Protein AF-A0A354HGK7-F1 (afdb_monomer_lite)

Sequence (285 aa):
MPFFCGKCGTQLDDGTKFCTKCGAPADTPAAAQMPVQQPVYRQQYYQPEPPKSPALAICAFIFSFILAPVGLILGIVGLAKRNAGLKGMSVAAVIIGAIGTLLTLVLTAILVPSMLGYVNRSKQTSANTVAATIVRTVSLSLVDAENAGFGMKPGRLQEFDIKAVNGKWTVSAADPDNFFSNGTSSWGQSASGIYDDVVKMAPSGENELLLALADKLPDINKASIHIAVYDGRCTACAFSQETYNTLAESVDYPKINENGEFSDYSRWKDNNKSRIIGLFPIVTY

Radius of gyration: 31.96 Å; chains: 1; bounding box: 73×37×108 Å

Structure (mmCIF, N/CA/C/O backbone):
data_AF-A0A354HGK7-F1
#
_entry.id   AF-A0A354HGK7-F1
#
loop_
_atom_site.group_PDB
_atom_site.id
_atom_site.type_symbol
_atom_site.label_atom_id
_atom_site.label_alt_id
_atom_site.label_comp_id
_atom_site.label_asym_id
_atom_site.label_entity_id
_atom_site.label_seq_id
_atom_site.pdbx_PDB_ins_code
_atom_site.Cartn_x
_atom_site.Cartn_y
_atom_site.Cartn_z
_atom_site.occupancy
_atom_site.B_iso_or_equiv
_atom_site.auth_seq_id
_atom_site.auth_comp_id
_atom_site.auth_asym_id
_atom_site.auth_atom_id
_atom_site.pdbx_PDB_model_num
ATOM 1 N N . MET A 1 1 ? -20.792 -12.017 -57.407 1.00 54.75 1 MET A N 1
ATOM 2 C CA . MET A 1 1 ? -20.123 -10.697 -57.329 1.00 54.75 1 MET A CA 1
ATOM 3 C C . MET A 1 1 ? -19.084 -10.816 -56.233 1.00 54.75 1 MET A C 1
ATOM 5 O O . MET A 1 1 ? -19.459 -11.326 -55.187 1.00 54.75 1 MET A O 1
ATOM 9 N N . PRO A 1 2 ? -17.816 -10.447 -56.459 1.00 63.16 2 PRO A N 1
ATOM 10 C CA . PRO A 1 2 ? -16.794 -10.587 -55.429 1.00 63.16 2 PRO A CA 1
ATOM 11 C C . PRO A 1 2 ? -17.133 -9.705 -54.223 1.00 63.16 2 PRO A C 1
ATOM 13 O O . PRO A 1 2 ? -17.439 -8.525 -54.392 1.00 63.16 2 PRO A O 1
ATOM 16 N N . PHE A 1 3 ? -17.115 -10.290 -53.027 1.00 75.38 3 PHE A N 1
ATOM 17 C CA . PHE A 1 3 ? -17.368 -9.581 -51.777 1.00 75.38 3 PHE A CA 1
ATOM 18 C C . PHE A 1 3 ? -16.038 -9.206 -51.108 1.00 75.38 3 PHE A C 1
ATOM 20 O O . PHE A 1 3 ? -15.072 -9.969 -51.151 1.00 75.38 3 PHE A O 1
ATOM 27 N N . PHE A 1 4 ? -15.969 -8.020 -50.507 1.00 81.19 4 PHE A N 1
ATOM 28 C CA . PHE A 1 4 ? -14.760 -7.487 -49.875 1.00 81.19 4 PHE A CA 1
ATOM 29 C C . PHE A 1 4 ? -15.013 -7.248 -48.389 1.00 81.19 4 PHE A C 1
ATOM 31 O O . PHE A 1 4 ? -16.096 -6.820 -48.001 1.00 81.19 4 PHE A O 1
ATOM 38 N N . CYS A 1 5 ? -14.009 -7.495 -47.549 1.00 81.56 5 CYS A N 1
ATOM 39 C CA . CYS A 1 5 ? -14.115 -7.248 -46.115 1.00 81.56 5 CYS A CA 1
ATOM 40 C C . CYS A 1 5 ? -14.297 -5.749 -45.826 1.00 81.56 5 CYS A C 1
ATOM 42 O O . CYS A 1 5 ? -13.402 -4.958 -46.129 1.00 81.56 5 CYS A O 1
ATOM 44 N N . GLY A 1 6 ? -15.380 -5.367 -45.139 1.00 77.62 6 GLY A N 1
ATOM 45 C CA . GLY A 1 6 ? -15.639 -3.971 -44.763 1.00 77.62 6 GLY A CA 1
ATOM 46 C C . GLY A 1 6 ? -14.597 -3.347 -43.823 1.00 77.62 6 GLY A C 1
ATOM 47 O O . GLY A 1 6 ? -14.545 -2.127 -43.694 1.00 77.62 6 GLY A O 1
ATOM 48 N N . LYS A 1 7 ? -13.741 -4.160 -43.183 1.00 77.50 7 LYS A N 1
ATOM 49 C CA . LYS A 1 7 ? -12.729 -3.681 -42.227 1.00 77.50 7 LYS A CA 1
ATOM 50 C C . LYS A 1 7 ? -11.321 -3.518 -42.812 1.00 77.50 7 LYS A C 1
ATOM 52 O O . LYS A 1 7 ? -10.581 -2.660 -42.349 1.00 77.50 7 LYS A O 1
ATOM 57 N N . CYS A 1 8 ? -10.913 -4.351 -43.772 1.00 81.06 8 CYS A N 1
ATOM 58 C CA . CYS A 1 8 ? -9.545 -4.324 -44.321 1.00 81.06 8 CYS A CA 1
ATOM 59 C C . CYS A 1 8 ? -9.467 -4.300 -45.853 1.00 81.06 8 CYS A C 1
ATOM 61 O O . CYS A 1 8 ? -8.370 -4.208 -46.394 1.00 81.06 8 CYS A O 1
ATOM 63 N N . GLY A 1 9 ? -10.600 -4.389 -46.557 1.00 79.06 9 GLY A N 1
ATOM 64 C CA . GLY A 1 9 ? -10.665 -4.277 -48.016 1.00 79.06 9 GLY A CA 1
ATOM 65 C C . GLY A 1 9 ? -10.190 -5.504 -48.798 1.00 79.06 9 GLY A C 1
ATOM 66 O O . GLY A 1 9 ? -10.249 -5.491 -50.023 1.00 79.06 9 GLY A O 1
ATOM 67 N N . THR A 1 10 ? -9.746 -6.577 -48.136 1.00 83.62 10 THR A N 1
ATOM 68 C CA . THR A 1 10 ? -9.351 -7.817 -48.821 1.00 83.62 10 THR A CA 1
ATOM 69 C C . THR A 1 10 ? -10.568 -8.526 -49.414 1.00 83.62 10 THR A C 1
ATOM 71 O O . THR A 1 10 ? -11.617 -8.613 -48.771 1.00 83.62 10 THR A O 1
ATOM 74 N N . GLN A 1 11 ? -10.414 -9.056 -50.628 1.00 82.88 11 GLN A N 1
ATOM 75 C CA . GLN A 1 11 ? -11.416 -9.891 -51.288 1.00 82.88 11 GLN A CA 1
ATOM 76 C C . GLN A 1 11 ? -11.601 -11.205 -50.516 1.00 82.88 11 GLN A C 1
ATOM 78 O O . GLN A 1 11 ? -10.618 -11.851 -50.151 1.00 82.88 11 GLN A O 1
ATOM 83 N N . LEU A 1 12 ? -12.849 -11.568 -50.229 1.00 80.56 12 LEU A N 1
ATOM 84 C CA . LEU A 1 12 ? -13.204 -12.777 -49.489 1.00 80.56 12 LEU A CA 1
ATOM 85 C C . LEU A 1 12 ? -13.775 -13.824 -50.448 1.00 80.56 12 LEU A C 1
ATOM 87 O O . LEU A 1 12 ? -14.584 -13.493 -51.315 1.00 80.56 12 LEU A O 1
ATOM 91 N N . ASP A 1 13 ? -13.363 -15.079 -50.266 1.00 77.69 13 ASP A N 1
ATOM 92 C CA . ASP A 1 13 ? -13.912 -16.218 -51.001 1.00 77.69 13 ASP A CA 1
ATOM 93 C C . ASP A 1 13 ? -15.315 -16.579 -50.484 1.00 77.69 13 ASP A C 1
ATOM 95 O O . ASP A 1 13 ? -15.604 -16.464 -49.281 1.00 77.69 13 ASP A O 1
ATOM 99 N N . ASP A 1 14 ? -16.177 -17.039 -51.396 1.00 68.94 14 ASP A N 1
ATOM 100 C CA . ASP A 1 14 ? -17.570 -17.389 -51.108 1.00 68.94 14 ASP A CA 1
ATOM 101 C C . ASP A 1 14 ? -17.653 -18.458 -49.999 1.00 68.94 14 ASP A C 1
ATOM 103 O O . ASP A 1 14 ? -17.098 -19.552 -50.104 1.00 68.94 14 ASP A O 1
ATOM 107 N N . GLY A 1 15 ? -18.366 -18.135 -48.913 1.00 70.00 15 GLY A N 1
ATOM 108 C CA . GLY A 1 15 ? -18.606 -19.039 -47.779 1.00 70.00 15 GLY A CA 1
ATOM 109 C C . GLY A 1 15 ? -17.641 -18.901 -46.593 1.00 70.00 15 GLY A C 1
ATOM 110 O O . GLY A 1 15 ? -17.810 -19.600 -45.589 1.00 70.00 15 GLY A O 1
ATOM 111 N N . THR A 1 16 ? -16.661 -17.993 -46.647 1.00 70.81 16 THR A N 1
ATOM 112 C CA . THR A 1 16 ? -15.797 -17.703 -45.491 1.00 70.81 16 THR A CA 1
ATOM 113 C C . THR A 1 16 ? -16.570 -16.943 -44.410 1.00 70.81 16 THR A C 1
ATOM 115 O O . THR A 1 16 ? -17.179 -15.915 -44.671 1.00 70.81 16 THR A O 1
ATOM 118 N N . LYS A 1 17 ? -16.580 -17.459 -43.172 1.00 73.50 17 LYS A N 1
ATOM 119 C CA . LYS A 1 17 ? -17.284 -16.824 -42.036 1.00 73.50 17 LYS A CA 1
ATOM 120 C C . LYS A 1 17 ? -16.485 -15.687 -41.391 1.00 73.50 17 LYS A C 1
ATOM 122 O O . LYS A 1 17 ? -17.056 -14.849 -40.700 1.00 73.50 17 LYS A O 1
ATOM 127 N N . PHE A 1 18 ? -15.172 -15.662 -41.612 1.00 80.25 18 PHE A N 1
ATOM 128 C CA . PHE A 1 18 ? -14.241 -14.689 -41.046 1.00 80.25 18 PHE A CA 1
ATOM 129 C C . PHE A 1 18 ? -13.137 -14.374 -42.055 1.00 80.25 18 PHE A C 1
ATOM 131 O O . PHE A 1 18 ? -12.681 -15.252 -42.787 1.00 80.25 18 PHE A O 1
ATOM 138 N N . CYS A 1 19 ? -12.681 -13.125 -42.065 1.00 83.38 19 CYS A N 1
ATOM 139 C CA . CYS A 1 19 ? -11.559 -12.687 -42.873 1.00 83.38 19 CYS A CA 1
ATOM 140 C C . CYS A 1 19 ? -10.260 -13.319 -42.369 1.00 83.38 19 CYS A C 1
ATOM 142 O O . CYS A 1 19 ? -9.828 -13.076 -41.242 1.00 83.38 19 CYS A O 1
ATOM 144 N N . THR A 1 20 ? -9.582 -14.059 -43.240 1.00 80.50 20 THR A N 1
ATOM 145 C CA . THR A 1 20 ? -8.316 -14.745 -42.941 1.00 80.50 20 THR A CA 1
ATOM 146 C C . THR A 1 20 ? -7.129 -13.79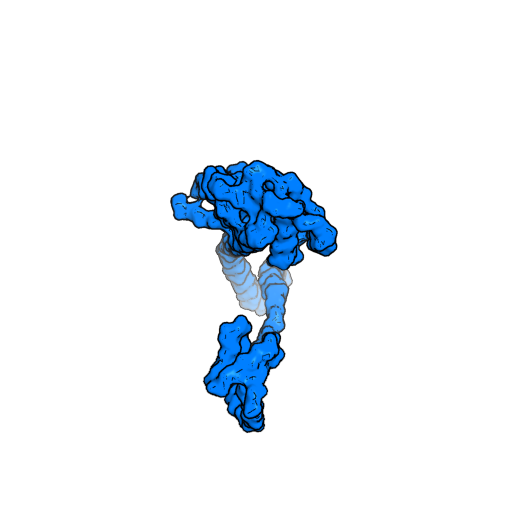6 -42.746 1.00 80.50 20 THR A C 1
ATOM 148 O O . THR A 1 20 ? -6.086 -14.217 -42.256 1.00 80.50 20 THR A O 1
ATOM 151 N N . LYS A 1 21 ? -7.272 -12.510 -43.102 1.00 81.31 21 LYS A N 1
ATOM 152 C CA . LYS A 1 21 ? -6.225 -11.485 -42.945 1.00 81.31 21 LYS A CA 1
ATOM 153 C C . LYS A 1 21 ? -6.369 -10.617 -41.696 1.00 81.31 21 LYS A C 1
ATOM 155 O O . LYS A 1 21 ? -5.352 -10.237 -41.131 1.00 81.31 21 LYS A O 1
ATOM 160 N N . CYS A 1 22 ? -7.587 -10.266 -41.281 1.00 82.19 22 CYS A N 1
ATOM 161 C CA . CYS A 1 22 ? -7.809 -9.340 -40.157 1.00 82.19 22 CYS A CA 1
ATOM 162 C C . CYS A 1 22 ? -8.691 -9.909 -39.035 1.00 82.19 22 CYS A C 1
ATOM 164 O O . CYS A 1 22 ? -8.917 -9.226 -38.039 1.00 82.19 22 CYS A O 1
ATOM 166 N N . GLY A 1 23 ? -9.221 -11.126 -39.200 1.00 74.88 23 GLY A N 1
ATOM 167 C CA . GLY A 1 23 ? -10.063 -11.803 -38.211 1.00 74.88 23 GLY A CA 1
ATOM 168 C C . GLY A 1 23 ? -11.488 -11.254 -38.076 1.00 74.88 23 GLY A C 1
ATOM 169 O O . GLY A 1 23 ? -12.255 -11.772 -37.270 1.00 74.88 23 GLY A O 1
ATOM 170 N N . ALA A 1 24 ? -11.872 -10.227 -38.841 1.00 78.75 24 ALA A N 1
ATOM 171 C CA . ALA A 1 24 ? -13.228 -9.678 -38.799 1.00 78.75 24 ALA A CA 1
ATOM 172 C C . ALA A 1 24 ? -14.249 -10.675 -39.386 1.00 78.75 24 ALA A C 1
ATOM 174 O O . ALA A 1 24 ? -13.930 -11.328 -40.382 1.00 78.75 24 ALA A O 1
ATOM 175 N N . PRO A 1 25 ? -15.460 -10.808 -38.816 1.00 74.31 25 PRO A N 1
ATOM 176 C CA . PRO A 1 25 ? -16.503 -11.656 -39.391 1.00 74.31 25 PRO A CA 1
ATOM 177 C C . PRO A 1 25 ? -16.866 -11.171 -40.797 1.00 74.31 25 PRO A C 1
ATOM 179 O O . PRO A 1 25 ? -16.938 -9.968 -41.042 1.00 74.31 25 PRO A O 1
ATOM 182 N N . ALA A 1 26 ? -17.049 -12.105 -41.728 1.00 65.25 26 ALA A N 1
ATOM 183 C CA . ALA A 1 26 ? -17.512 -11.781 -43.070 1.00 65.25 26 ALA A CA 1
ATOM 184 C C . ALA A 1 26 ? -18.997 -11.403 -42.990 1.00 65.25 26 ALA A C 1
ATOM 186 O O . ALA A 1 26 ? -19.790 -12.138 -42.394 1.00 65.25 26 ALA A O 1
ATOM 187 N N . ASP A 1 27 ? -19.349 -10.234 -43.526 1.00 59.59 27 ASP A N 1
ATOM 188 C CA . ASP A 1 27 ? -20.671 -9.629 -43.372 1.00 59.59 27 ASP A CA 1
ATOM 189 C C . ASP A 1 27 ? -21.793 -10.607 -43.741 1.00 59.59 27 ASP A C 1
ATOM 191 O O . ASP A 1 27 ? -21.929 -11.070 -44.873 1.00 59.59 27 ASP A O 1
ATOM 195 N N . THR A 1 28 ? -22.623 -10.923 -42.751 1.00 48.22 28 THR A N 1
ATOM 196 C CA . THR A 1 28 ? -23.879 -11.639 -42.963 1.00 48.22 28 THR A CA 1
ATOM 197 C C . THR A 1 28 ? -24.909 -10.609 -43.435 1.00 48.22 28 THR A C 1
ATOM 199 O O . THR A 1 28 ? -25.023 -9.561 -42.794 1.00 48.22 28 THR A O 1
ATOM 202 N N . PRO A 1 29 ? -25.675 -10.846 -44.517 1.00 43.34 29 PRO A N 1
ATOM 203 C CA . PRO A 1 29 ? -26.750 -9.939 -44.893 1.00 43.34 29 PRO A CA 1
ATOM 204 C C . PRO A 1 29 ? -27.741 -9.823 -43.733 1.00 43.34 29 PRO A C 1
ATOM 206 O O . PRO A 1 29 ? -28.114 -10.825 -43.119 1.00 43.34 29 PRO A O 1
ATOM 209 N N . ALA A 1 30 ? -28.132 -8.584 -43.430 1.00 44.62 30 ALA A N 1
ATOM 210 C CA . ALA A 1 30 ? -29.082 -8.242 -42.386 1.00 44.62 30 ALA A CA 1
ATOM 211 C C . ALA A 1 30 ? -30.371 -9.059 -42.554 1.00 44.62 30 ALA A C 1
ATOM 213 O O . ALA A 1 30 ? -31.213 -8.764 -43.402 1.00 44.62 30 ALA A O 1
ATOM 214 N N . ALA A 1 31 ? -30.519 -10.104 -41.740 1.00 37.94 31 ALA A N 1
ATOM 215 C CA . ALA A 1 31 ? -31.797 -10.757 -41.558 1.00 37.94 31 ALA A CA 1
ATOM 216 C C . ALA A 1 31 ? -32.737 -9.728 -40.927 1.00 37.94 31 ALA A C 1
ATOM 218 O O . ALA A 1 31 ? -32.436 -9.148 -39.882 1.00 37.94 31 ALA A O 1
ATOM 219 N N . ALA A 1 32 ? -33.848 -9.481 -41.618 1.00 38.59 32 ALA A N 1
ATOM 220 C CA . ALA A 1 32 ? -34.935 -8.637 -41.166 1.00 38.59 32 ALA A CA 1
ATOM 221 C C . ALA A 1 32 ? -35.246 -8.907 -39.688 1.00 38.59 32 ALA A C 1
ATOM 223 O O . ALA A 1 32 ? -35.433 -10.052 -39.270 1.00 38.59 32 ALA A O 1
ATOM 224 N N . GLN A 1 33 ? -35.290 -7.827 -38.912 1.00 42.28 33 GLN A N 1
ATOM 225 C CA . GLN A 1 33 ? -35.712 -7.823 -37.521 1.00 42.28 33 GLN A CA 1
ATOM 226 C C . GLN A 1 33 ? -37.131 -8.398 -37.422 1.00 42.28 33 GLN A C 1
ATOM 228 O O . GLN A 1 33 ? -38.116 -7.708 -37.673 1.00 42.28 33 GLN A O 1
ATOM 233 N N . MET A 1 34 ? -37.247 -9.667 -37.037 1.00 43.81 34 MET A N 1
ATOM 234 C CA . MET A 1 34 ? -38.457 -10.149 -36.379 1.00 43.81 34 MET A CA 1
ATOM 235 C C . MET A 1 34 ? -38.419 -9.624 -34.937 1.00 43.81 34 MET A C 1
ATOM 237 O O . MET A 1 34 ? -37.370 -9.731 -34.295 1.00 43.81 34 MET A O 1
ATOM 241 N N . PRO A 1 35 ? -39.507 -9.038 -34.407 1.00 41.28 35 PRO A N 1
ATOM 242 C CA . PRO A 1 35 ? -39.529 -8.548 -33.038 1.00 41.28 35 PRO A CA 1
ATOM 243 C C . PRO A 1 35 ? -39.462 -9.744 -32.086 1.00 41.28 35 PRO A C 1
ATOM 245 O O . PRO A 1 35 ? -40.457 -10.415 -31.818 1.00 41.28 35 PRO A O 1
ATOM 248 N N . VAL A 1 36 ? -38.264 -10.033 -31.585 1.00 44.56 36 VAL A N 1
ATOM 249 C CA . VAL A 1 36 ? -38.058 -11.000 -30.511 1.00 44.56 36 VAL A CA 1
ATOM 250 C C . VAL A 1 36 ? -38.643 -10.387 -29.241 1.00 44.56 36 VAL A C 1
ATOM 252 O O . VAL A 1 36 ? -38.057 -9.483 -28.646 1.00 44.56 36 VAL A O 1
ATOM 255 N N . GLN A 1 37 ? -39.820 -10.869 -28.835 1.00 50.97 37 GLN A N 1
ATOM 256 C CA . GLN A 1 37 ? -40.348 -10.674 -27.488 1.00 50.97 37 GLN A CA 1
ATOM 257 C C . GLN A 1 37 ? -39.364 -11.305 -26.499 1.00 50.97 37 GLN A C 1
ATOM 259 O O . GLN A 1 37 ? -39.344 -12.518 -26.300 1.00 50.97 37 GLN A O 1
ATOM 264 N N . GLN A 1 38 ? -38.515 -10.475 -25.896 1.00 47.12 38 GLN A N 1
ATOM 265 C CA . GLN A 1 38 ? -37.740 -10.882 -24.733 1.00 47.12 38 GLN A CA 1
ATOM 266 C C . GLN A 1 38 ? -38.706 -11.122 -23.564 1.00 47.12 38 GLN A C 1
ATOM 268 O O . GLN A 1 38 ? -39.589 -10.287 -23.332 1.00 47.12 38 GLN A O 1
ATOM 273 N N . PRO A 1 39 ? -38.565 -12.224 -22.803 1.00 50.88 39 PRO A N 1
ATOM 274 C CA . PRO A 1 39 ? -39.257 -12.350 -21.534 1.00 50.88 39 PRO A CA 1
ATOM 275 C C . PRO A 1 39 ? -38.827 -11.172 -20.667 1.00 50.88 39 PRO A C 1
ATOM 277 O O . PRO A 1 39 ? -37.639 -10.960 -20.422 1.00 50.88 39 PRO A O 1
ATOM 280 N N . VAL A 1 40 ? -39.814 -10.381 -20.250 1.00 38.41 40 VAL A N 1
ATOM 281 C CA . VAL A 1 40 ? -39.632 -9.268 -19.328 1.00 38.41 40 VAL A CA 1
ATOM 282 C C . VAL A 1 40 ? -39.059 -9.855 -18.046 1.00 38.41 40 VAL A C 1
ATOM 284 O O . VAL A 1 40 ? -39.793 -10.350 -17.189 1.00 38.41 40 VAL A O 1
ATOM 287 N N . TYR A 1 41 ? -37.736 -9.803 -17.902 1.00 39.94 41 TYR A N 1
ATOM 288 C CA . TYR A 1 41 ? -37.133 -9.786 -16.586 1.00 39.94 41 TYR A CA 1
ATOM 289 C C . TYR A 1 41 ? -37.748 -8.570 -15.908 1.00 39.94 41 TYR A C 1
ATOM 291 O O . TYR A 1 41 ? -37.421 -7.427 -16.232 1.00 39.94 41 TYR A O 1
ATOM 299 N N . ARG A 1 42 ? -38.703 -8.816 -15.004 1.00 39.28 42 ARG A N 1
ATOM 300 C CA . ARG A 1 42 ? -39.065 -7.832 -13.996 1.00 39.28 42 ARG A CA 1
ATOM 301 C C . ARG A 1 42 ? -37.774 -7.557 -13.251 1.00 39.28 42 ARG A C 1
ATOM 303 O O . ARG A 1 42 ? -37.391 -8.303 -12.356 1.00 39.28 42 ARG A O 1
ATOM 310 N N . GLN A 1 43 ? -37.105 -6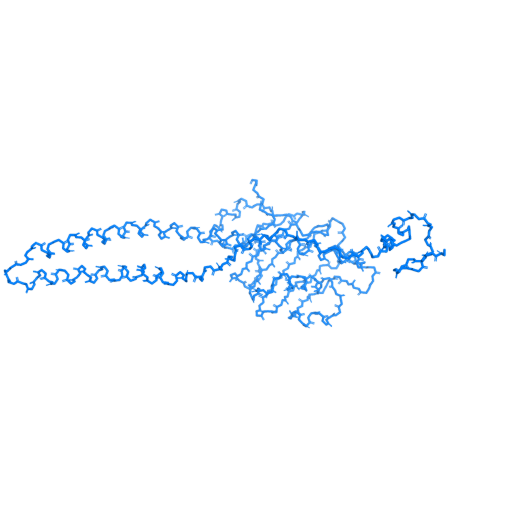.491 -13.662 1.00 34.59 43 GLN A N 1
ATOM 311 C CA . GLN A 1 43 ? -36.262 -5.711 -12.791 1.00 34.59 43 GLN A CA 1
ATOM 312 C C . GLN A 1 43 ? -37.164 -5.394 -11.600 1.00 34.59 43 GLN A C 1
ATOM 314 O O . GLN A 1 43 ? -38.015 -4.505 -11.664 1.00 34.59 43 GLN A O 1
ATOM 319 N N . GLN A 1 44 ? -37.065 -6.199 -10.537 1.00 35.00 44 GLN A N 1
ATOM 320 C CA . GLN A 1 44 ? -37.354 -5.672 -9.222 1.00 35.00 44 GLN A CA 1
ATOM 321 C C . GLN A 1 44 ? -36.422 -4.486 -9.125 1.00 35.00 44 GLN A C 1
ATOM 323 O O . GLN A 1 44 ? -35.206 -4.645 -9.053 1.00 35.00 44 GLN A O 1
ATOM 328 N N . TYR A 1 45 ? -37.009 -3.305 -9.265 1.00 32.94 45 TYR A N 1
ATOM 329 C CA . TYR A 1 45 ? -36.334 -2.073 -8.966 1.00 32.94 45 TYR A CA 1
ATOM 330 C C . TYR A 1 45 ? -35.909 -2.227 -7.512 1.00 32.94 45 TYR A C 1
ATOM 332 O O . TYR A 1 45 ? -36.726 -2.113 -6.598 1.00 32.94 45 TYR A O 1
ATOM 340 N N . TYR A 1 46 ? -34.649 -2.604 -7.309 1.00 45.69 46 TYR A N 1
ATOM 341 C CA . TYR A 1 46 ? -33.980 -2.413 -6.047 1.00 45.69 46 TYR A CA 1
ATOM 342 C C . TYR A 1 46 ? -34.006 -0.901 -5.876 1.00 45.69 46 TYR A C 1
ATOM 344 O O . TYR A 1 46 ? -33.157 -0.194 -6.413 1.00 45.69 46 TYR A O 1
ATOM 352 N N . GLN A 1 47 ? -35.049 -0.384 -5.217 1.00 37.81 47 GLN A N 1
ATOM 353 C CA . GLN A 1 47 ? -34.903 0.899 -4.569 1.00 37.81 47 GLN A CA 1
ATOM 354 C C . GLN A 1 47 ? -33.698 0.691 -3.658 1.00 37.81 47 GLN A C 1
ATOM 356 O O . GLN A 1 47 ? -33.777 -0.185 -2.792 1.00 37.81 47 GLN A O 1
ATOM 361 N N . PRO A 1 48 ? -32.580 1.413 -3.850 1.00 46.50 48 PRO A N 1
ATOM 362 C CA . PRO A 1 48 ? -31.634 1.539 -2.765 1.00 46.50 48 PRO A CA 1
ATOM 363 C C . PRO A 1 48 ? -32.471 2.046 -1.600 1.00 46.50 48 PRO A C 1
ATOM 365 O O . PRO A 1 48 ? -33.025 3.146 -1.664 1.00 46.50 48 PRO A O 1
ATOM 368 N N . GLU A 1 49 ? -32.691 1.179 -0.609 1.00 53.81 49 GLU A N 1
ATOM 369 C CA . GLU A 1 49 ? -33.350 1.578 0.620 1.00 53.81 49 GLU A CA 1
ATOM 370 C C . GLU A 1 49 ? -32.558 2.812 1.066 1.00 53.81 49 GLU A C 1
ATOM 372 O O . GLU A 1 49 ? -31.325 2.711 1.150 1.00 53.81 49 GLU A O 1
ATOM 377 N N . PRO A 1 50 ? -33.199 3.996 1.173 1.00 51.03 50 PRO A N 1
ATOM 378 C CA . PRO A 1 50 ? -32.494 5.244 1.443 1.00 51.03 50 PRO A CA 1
ATOM 379 C C . PRO A 1 50 ? -31.557 4.950 2.601 1.00 51.03 50 PRO A C 1
ATOM 381 O O . PRO A 1 50 ? -32.053 4.354 3.563 1.00 51.03 50 PRO A O 1
ATOM 384 N N . PRO A 1 51 ? -30.239 5.233 2.485 1.00 54.78 51 PRO A N 1
ATOM 385 C CA . PRO A 1 51 ? -29.262 4.795 3.468 1.00 54.78 51 PRO A CA 1
ATOM 386 C C . PRO A 1 51 ? -29.838 5.182 4.812 1.00 54.78 51 PRO A C 1
ATOM 388 O O . PRO A 1 51 ? -29.989 6.377 5.082 1.00 54.78 51 PRO A O 1
ATOM 391 N N . LYS A 1 52 ? -30.293 4.178 5.581 1.00 55.34 52 LYS A N 1
ATOM 392 C CA . LYS A 1 52 ? -30.851 4.398 6.909 1.00 55.34 52 LYS A CA 1
ATOM 393 C C . LYS A 1 52 ? -29.663 4.939 7.646 1.00 55.34 52 LYS A C 1
ATOM 395 O O . LYS A 1 52 ? -28.762 4.179 8.001 1.00 55.34 52 LYS A O 1
ATOM 400 N N . SER A 1 53 ? -29.586 6.264 7.693 1.00 52.34 53 SER A N 1
ATOM 401 C CA . SER A 1 53 ? -28.411 6.941 8.168 1.00 52.34 53 SER A CA 1
ATOM 402 C C . SER A 1 53 ? -28.229 6.369 9.560 1.00 52.34 53 SER A C 1
ATOM 404 O O . SER A 1 53 ? -29.163 6.428 10.375 1.00 52.34 53 SER A O 1
ATOM 406 N N . PRO A 1 54 ? -27.077 5.736 9.843 1.00 58.88 54 PRO A N 1
ATOM 407 C CA . PRO A 1 54 ? -26.871 5.196 11.168 1.00 58.88 54 PRO A CA 1
ATOM 408 C C . PRO A 1 54 ? -27.006 6.333 12.180 1.00 58.88 54 PRO A C 1
ATOM 410 O O . PRO A 1 54 ? -27.290 6.052 13.323 1.00 58.88 54 PRO A O 1
ATOM 413 N N . ALA A 1 55 ? -26.939 7.602 11.753 1.00 66.94 55 ALA A N 1
ATOM 414 C CA . ALA A 1 55 ? -27.374 8.781 12.482 1.00 66.94 55 ALA A CA 1
ATOM 415 C C . ALA A 1 55 ? -28.658 8.589 13.303 1.00 66.94 55 ALA A C 1
ATOM 417 O O . ALA A 1 55 ? -28.605 8.858 14.492 1.00 66.94 55 ALA A O 1
ATOM 418 N N . LEU A 1 56 ? -29.783 8.094 12.764 1.00 68.25 56 LEU A N 1
ATOM 419 C CA . LEU A 1 56 ? -31.004 7.985 13.584 1.00 68.25 56 LEU A CA 1
ATOM 420 C C . LEU A 1 56 ? -30.898 6.866 14.634 1.00 68.25 56 LEU A C 1
ATOM 422 O O . LEU A 1 56 ? -31.355 7.038 15.761 1.00 68.25 56 LEU A O 1
ATOM 426 N N . ALA A 1 57 ? -30.229 5.758 14.302 1.00 63.28 57 ALA A N 1
ATOM 427 C CA . ALA A 1 57 ? -29.962 4.663 15.237 1.00 63.28 57 ALA A CA 1
ATOM 428 C C . ALA A 1 57 ? -28.915 5.040 16.303 1.00 63.28 57 ALA A C 1
ATOM 430 O O . ALA A 1 57 ? -29.086 4.723 17.474 1.00 63.28 57 ALA A O 1
ATOM 431 N N . ILE A 1 58 ? -27.869 5.769 15.917 1.00 70.44 58 ILE A N 1
ATOM 432 C CA . ILE A 1 58 ? -26.819 6.326 16.772 1.00 70.44 58 ILE A CA 1
ATOM 433 C C . ILE A 1 58 ? -27.429 7.396 17.680 1.00 70.44 58 ILE A C 1
ATOM 435 O O . ILE A 1 58 ? -27.193 7.358 18.879 1.00 70.44 58 ILE A O 1
ATOM 439 N N . CYS A 1 59 ? -28.267 8.299 17.161 1.00 67.56 59 CYS A N 1
ATOM 440 C CA . CYS A 1 59 ? -29.001 9.278 17.960 1.00 67.56 59 CYS A CA 1
ATOM 441 C C . CYS A 1 59 ? -29.951 8.584 18.937 1.00 67.56 59 CYS A C 1
ATOM 443 O O . CYS A 1 59 ? -29.923 8.923 20.111 1.00 67.56 59 CYS A O 1
ATOM 445 N N . ALA A 1 60 ? -30.741 7.592 18.511 1.00 66.75 60 ALA A N 1
ATOM 446 C CA . ALA A 1 60 ? -31.609 6.828 19.411 1.00 66.75 60 ALA A CA 1
ATOM 447 C C . ALA A 1 60 ? -30.809 6.077 20.490 1.00 66.75 60 ALA A C 1
ATOM 449 O O . ALA A 1 60 ? -31.196 6.081 21.657 1.00 66.75 60 ALA A O 1
ATOM 450 N N . PHE A 1 61 ? -29.664 5.493 20.125 1.00 67.75 61 PHE A N 1
ATOM 451 C CA . PHE A 1 61 ? -28.751 4.836 21.057 1.00 67.75 61 PHE A CA 1
ATOM 452 C C . PHE A 1 61 ? -28.206 5.841 22.080 1.00 67.75 61 PHE A C 1
ATOM 454 O O . PHE A 1 61 ? -28.427 5.664 23.276 1.00 67.75 61 PHE A O 1
ATOM 461 N N . ILE A 1 62 ? -27.609 6.945 21.621 1.00 72.94 62 ILE A N 1
ATOM 462 C CA . ILE A 1 62 ? -27.075 8.030 22.458 1.00 72.94 62 ILE A CA 1
ATOM 463 C C . ILE A 1 62 ? -28.169 8.621 23.361 1.00 72.94 62 ILE A C 1
ATOM 465 O O . ILE A 1 62 ? -27.962 8.764 24.565 1.00 72.94 62 ILE A O 1
ATOM 469 N N . PHE A 1 63 ? -29.358 8.909 22.826 1.00 67.56 63 PHE A N 1
ATOM 470 C CA . PHE A 1 63 ? -30.474 9.452 23.598 1.00 67.56 63 PHE A CA 1
ATOM 471 C C . PHE A 1 63 ? -31.027 8.451 24.610 1.00 67.56 63 PHE A C 1
ATOM 473 O O . PHE A 1 63 ? -31.402 8.879 25.695 1.00 67.56 63 PHE A O 1
ATOM 480 N N . SER A 1 64 ? -31.019 7.141 24.341 1.00 66.38 64 SER A N 1
ATOM 481 C CA . SER A 1 64 ? -31.398 6.146 25.356 1.00 66.38 64 SER A CA 1
ATOM 482 C C . SER A 1 64 ? -30.425 6.141 26.542 1.00 66.38 64 SER A C 1
ATOM 484 O O . SER A 1 64 ? -30.865 6.055 27.685 1.00 66.38 64 SER A O 1
ATOM 486 N N . PHE A 1 65 ? -29.126 6.352 26.292 1.00 68.06 65 PHE A N 1
ATOM 487 C CA . PHE A 1 65 ? -28.105 6.458 27.339 1.00 68.06 65 PHE A CA 1
ATOM 488 C C . PHE A 1 65 ? -28.152 7.780 28.108 1.00 68.06 65 PHE A C 1
ATOM 490 O O . PHE A 1 65 ? -27.821 7.795 29.289 1.00 68.06 65 PHE A O 1
ATOM 497 N N . ILE A 1 66 ? -28.568 8.881 27.475 1.00 70.88 66 ILE A N 1
ATOM 498 C CA . ILE A 1 66 ? -28.654 10.207 28.112 1.00 70.88 66 ILE A CA 1
ATOM 499 C C . ILE A 1 66 ? -29.998 10.404 28.835 1.00 70.88 66 ILE A C 1
ATOM 501 O O . ILE A 1 66 ? -30.034 10.975 29.922 1.00 70.88 66 ILE A O 1
ATOM 505 N N . LEU A 1 67 ? -31.112 9.907 28.286 1.00 69.31 67 LEU A N 1
ATOM 506 C CA . LEU A 1 67 ? -32.450 10.047 28.879 1.00 69.31 67 LEU A CA 1
ATOM 507 C C . LEU A 1 67 ? -32.737 9.009 29.970 1.00 69.31 67 LEU A C 1
ATOM 509 O O . LEU A 1 67 ? -33.505 9.313 30.878 1.00 69.31 67 LEU A O 1
ATOM 513 N N . ALA A 1 68 ? -32.129 7.816 29.938 1.00 69.44 68 ALA A N 1
ATOM 514 C CA . ALA A 1 68 ? -32.286 6.820 31.004 1.00 69.44 68 ALA A CA 1
ATOM 515 C C . ALA A 1 68 ? -31.825 7.312 32.396 1.00 69.44 68 ALA A C 1
ATOM 517 O O . ALA A 1 68 ? -32.607 7.186 33.343 1.00 69.44 68 ALA A O 1
ATOM 518 N N . PRO A 1 69 ? -30.633 7.922 32.571 1.00 69.25 69 PRO A N 1
ATOM 519 C CA . PRO A 1 69 ? -30.237 8.489 33.857 1.00 69.25 69 PRO A CA 1
ATOM 520 C C . PRO A 1 69 ? -31.112 9.687 34.241 1.00 69.25 69 PRO A C 1
ATOM 522 O O . PRO A 1 69 ? -31.458 9.823 35.409 1.00 69.25 69 PRO A O 1
ATOM 525 N N . VAL A 1 70 ? -31.562 10.506 33.282 1.00 70.19 70 VAL A N 1
ATOM 526 C CA . VAL A 1 70 ? -32.513 11.603 33.549 1.00 70.19 70 VAL A CA 1
ATOM 527 C C . VAL A 1 70 ? -33.860 11.059 34.046 1.00 70.19 70 VAL A C 1
ATOM 529 O O . VAL A 1 70 ? -34.400 11.566 35.026 1.00 70.19 70 VAL A O 1
ATOM 532 N N . GLY A 1 71 ? -34.379 9.989 33.439 1.00 68.12 71 GLY A N 1
ATOM 533 C CA . GLY A 1 71 ? -35.602 9.305 33.867 1.00 68.12 71 GLY A CA 1
ATOM 534 C C . GLY A 1 71 ? -35.476 8.664 35.252 1.00 68.12 71 GLY A C 1
ATOM 535 O O . GLY A 1 71 ? -36.400 8.766 36.061 1.00 68.12 71 GLY A O 1
ATOM 536 N N . LEU A 1 72 ? -34.315 8.081 35.567 1.00 69.25 72 LEU A N 1
ATOM 537 C CA . LEU A 1 72 ? -34.004 7.552 36.897 1.00 69.25 72 LEU A CA 1
ATOM 538 C C . LEU A 1 72 ? -33.948 8.674 37.950 1.00 69.25 72 LEU A C 1
ATOM 540 O O . LEU A 1 72 ? -34.573 8.556 39.004 1.00 69.25 72 LEU A O 1
ATOM 544 N N . ILE A 1 73 ? -33.268 9.787 37.650 1.00 70.44 73 ILE A N 1
ATOM 545 C CA . ILE A 1 73 ? -33.166 10.960 38.535 1.00 70.44 73 ILE A CA 1
ATOM 546 C C . ILE A 1 73 ? -34.552 11.574 38.785 1.00 70.44 73 ILE A C 1
ATOM 548 O O . ILE A 1 73 ? -34.907 11.835 39.934 1.00 70.44 73 ILE A O 1
ATOM 552 N N . LEU A 1 74 ? -35.375 11.745 37.743 1.00 68.00 74 LEU A N 1
ATOM 553 C CA . LEU A 1 74 ? -36.752 12.238 37.874 1.00 68.00 74 LEU A CA 1
ATOM 554 C C . LEU A 1 74 ? -37.640 11.271 38.675 1.00 68.00 74 LEU A C 1
ATOM 556 O O . LEU A 1 74 ? -38.485 11.717 39.454 1.00 68.00 74 LEU A O 1
ATOM 560 N N . GLY A 1 75 ? -37.421 9.960 38.544 1.00 64.62 75 GLY A N 1
ATOM 561 C CA . GLY A 1 75 ? -38.068 8.938 39.367 1.00 64.62 75 GLY A CA 1
ATOM 562 C C . GLY A 1 75 ? -37.722 9.067 40.853 1.00 64.62 75 GLY A C 1
ATOM 563 O O . GLY A 1 75 ? -38.626 9.065 41.690 1.00 64.62 75 GLY A O 1
ATOM 564 N N . ILE A 1 76 ? -36.437 9.254 41.179 1.00 67.06 76 ILE A N 1
ATOM 565 C CA . ILE A 1 76 ? -35.932 9.424 42.553 1.00 67.06 76 ILE A CA 1
ATOM 566 C C . ILE A 1 76 ? -36.438 10.735 43.175 1.00 67.06 76 ILE A C 1
ATOM 568 O O . ILE A 1 76 ? -36.972 10.721 44.283 1.00 67.06 76 ILE A O 1
ATOM 572 N N . VAL A 1 77 ? -36.347 11.862 42.457 1.00 68.75 77 VAL A N 1
ATOM 573 C CA . VAL A 1 77 ? -36.867 13.169 42.916 1.00 68.75 77 VAL A CA 1
ATOM 574 C C . VAL A 1 77 ? -38.384 13.121 43.084 1.00 68.75 77 VAL A C 1
ATOM 576 O O . VAL A 1 77 ? -38.933 13.636 44.058 1.00 68.75 77 VAL A O 1
ATOM 579 N N . GLY A 1 78 ? -39.072 12.445 42.163 1.00 60.75 78 GLY A N 1
ATOM 580 C CA . GLY A 1 78 ? -40.490 12.158 42.274 1.00 60.75 78 GLY A CA 1
ATOM 581 C C . GLY A 1 78 ? -40.820 11.371 43.543 1.00 60.75 78 GLY A C 1
ATOM 582 O O . GLY A 1 78 ? -41.812 11.685 44.188 1.00 60.75 78 GLY A O 1
ATOM 583 N N . LEU A 1 79 ? -40.005 10.391 43.931 1.00 60.84 79 LEU A N 1
ATOM 584 C CA . LEU A 1 79 ? -40.197 9.626 45.165 1.00 60.84 79 LEU A CA 1
ATOM 585 C C . LEU A 1 79 ? -39.932 10.476 46.424 1.00 60.84 79 LEU A C 1
ATOM 587 O O . LEU A 1 79 ? -40.659 10.350 47.405 1.00 60.84 79 LEU A O 1
ATOM 591 N N . ALA A 1 80 ? -38.942 11.373 46.374 1.00 63.41 80 ALA A N 1
ATOM 592 C CA . ALA A 1 80 ? -38.532 12.221 47.496 1.00 63.41 80 ALA A CA 1
ATOM 593 C C . ALA A 1 80 ? -39.505 13.376 47.816 1.00 63.41 80 ALA A C 1
ATOM 595 O O . ALA A 1 80 ? -39.464 13.912 48.921 1.00 63.41 80 ALA A O 1
ATOM 596 N N . LYS A 1 81 ? -40.379 13.777 46.877 1.00 65.00 81 LYS A N 1
ATOM 597 C CA . LYS A 1 81 ? -41.197 15.005 46.990 1.00 65.00 81 LYS A CA 1
ATOM 598 C C . LYS A 1 81 ? -42.710 14.787 47.186 1.00 65.00 81 LYS A C 1
ATOM 600 O O . LYS A 1 81 ? -43.470 15.735 47.006 1.00 65.00 81 LYS A O 1
ATOM 605 N N . ARG A 1 82 ? -43.197 13.578 47.511 1.00 56.38 82 ARG A N 1
ATOM 606 C CA . ARG A 1 82 ? -44.651 13.272 47.494 1.00 56.38 82 ARG A CA 1
ATOM 607 C C . ARG A 1 82 ? -45.277 12.895 48.840 1.00 56.38 82 ARG A C 1
ATOM 609 O O . ARG A 1 82 ? -44.804 11.993 49.523 1.00 56.38 82 ARG A O 1
ATOM 616 N N . ASN A 1 83 ? -46.444 13.496 49.106 1.00 55.81 83 ASN A N 1
ATOM 617 C CA . ASN A 1 83 ? -47.414 13.110 50.135 1.00 55.81 83 ASN A CA 1
ATOM 618 C C . ASN A 1 83 ? -48.449 12.119 49.546 1.00 55.81 83 ASN A C 1
ATOM 620 O O . ASN A 1 83 ? -48.986 12.349 48.469 1.00 55.81 83 ASN A O 1
ATOM 624 N N . ALA A 1 84 ? -48.641 10.990 50.236 1.00 54.53 84 ALA A N 1
ATOM 625 C CA . ALA A 1 84 ? -49.606 9.885 50.064 1.00 54.53 84 ALA A CA 1
ATOM 626 C C . ALA A 1 84 ? -50.503 9.819 48.791 1.00 54.53 84 ALA A C 1
ATOM 628 O O . ALA A 1 84 ? -51.452 10.580 48.652 1.00 54.53 84 ALA A O 1
ATOM 629 N N . GLY A 1 85 ? -50.296 8.799 47.933 1.00 53.78 85 GLY A N 1
ATOM 630 C CA . GLY A 1 85 ? -51.323 8.359 46.964 1.00 53.78 85 GLY A CA 1
ATOM 631 C C . GLY A 1 85 ? -50.885 7.389 45.850 1.00 53.78 85 GLY A C 1
ATOM 632 O O . GLY A 1 85 ? -51.630 6.479 45.514 1.00 53.78 85 GLY A O 1
ATOM 633 N N . LEU A 1 86 ? -49.674 7.521 45.288 1.00 52.06 86 LEU A N 1
ATOM 634 C CA . LEU A 1 86 ? -49.242 6.771 44.082 1.00 52.06 86 LEU A CA 1
ATOM 635 C C . LEU A 1 86 ? -47.957 5.936 44.294 1.00 52.06 86 LEU A C 1
ATOM 637 O O . LEU A 1 86 ? -47.055 5.920 43.453 1.00 52.06 86 LEU A O 1
ATOM 641 N N . LYS A 1 87 ? -47.844 5.241 45.436 1.00 58.66 87 LYS A N 1
ATOM 642 C CA . LYS A 1 87 ? -46.621 4.503 45.826 1.00 58.66 87 LYS A CA 1
ATOM 643 C C . LYS A 1 87 ? -46.213 3.419 44.811 1.00 58.66 87 LYS A C 1
ATOM 645 O O . LYS A 1 87 ? -45.028 3.274 44.535 1.00 58.66 87 LYS A O 1
ATOM 650 N N . GLY A 1 88 ? -47.172 2.720 44.199 1.00 62.12 88 GLY A N 1
ATOM 651 C CA . GLY A 1 88 ? -46.886 1.630 43.254 1.00 62.12 88 GLY A CA 1
ATOM 652 C C . GLY A 1 88 ? -46.239 2.087 41.940 1.00 62.12 88 GLY A C 1
ATOM 653 O O . GLY A 1 88 ? -45.243 1.512 41.512 1.00 62.12 88 GLY A O 1
ATOM 654 N N . MET A 1 89 ? -46.746 3.163 41.327 1.00 61.72 89 MET A N 1
ATOM 655 C CA . MET A 1 89 ? -46.305 3.597 39.992 1.00 61.72 89 MET A CA 1
ATOM 656 C C . MET A 1 89 ? -44.870 4.141 39.987 1.00 61.72 89 MET A C 1
ATOM 658 O O . MET A 1 89 ? -44.139 3.962 39.018 1.00 61.72 89 MET A O 1
ATOM 662 N N . SER A 1 90 ? -44.434 4.793 41.068 1.00 63.88 90 SER A N 1
ATOM 663 C CA . SER A 1 90 ? -43.073 5.349 41.131 1.00 63.88 90 SER A CA 1
ATOM 664 C C . SER A 1 90 ? -42.031 4.401 41.681 1.00 63.88 90 SER A C 1
ATOM 666 O O . SER A 1 90 ? -40.885 4.492 41.259 1.00 63.88 90 SER A O 1
ATOM 668 N N . VAL A 1 91 ? -42.423 3.436 42.512 1.00 70.69 91 VAL A N 1
ATOM 669 C CA . VAL A 1 91 ? -41.547 2.303 42.824 1.00 70.69 91 VAL A CA 1
ATOM 670 C C . VAL A 1 91 ? -41.313 1.462 41.563 1.00 70.69 91 VAL A C 1
ATOM 672 O O . VAL A 1 91 ? -40.166 1.154 41.254 1.00 70.69 91 VAL A O 1
ATOM 675 N N . ALA A 1 92 ? -42.356 1.190 40.767 1.00 69.56 92 ALA A N 1
ATOM 676 C CA . ALA A 1 92 ? -42.210 0.491 39.488 1.00 69.56 92 ALA A CA 1
ATOM 677 C C . ALA A 1 92 ? -41.290 1.243 38.508 1.00 69.56 92 ALA A C 1
ATOM 679 O O . ALA A 1 92 ? -40.407 0.632 37.912 1.00 69.56 92 ALA A O 1
ATOM 680 N N . ALA A 1 93 ? -41.437 2.567 38.388 1.00 71.50 93 ALA A N 1
ATOM 681 C CA . ALA A 1 93 ? -40.586 3.380 37.516 1.00 71.50 93 ALA A CA 1
ATOM 682 C C . ALA A 1 93 ? -39.106 3.362 37.942 1.00 71.50 93 ALA A C 1
ATOM 684 O O . ALA A 1 93 ? -38.227 3.239 37.091 1.00 71.50 93 ALA A O 1
ATOM 685 N N . VAL A 1 94 ? -38.824 3.435 39.249 1.00 76.88 94 VAL A N 1
ATOM 686 C CA . VAL A 1 94 ? -37.450 3.353 39.773 1.00 76.88 94 VAL A CA 1
ATOM 687 C C . VAL A 1 94 ? -36.850 1.968 39.524 1.00 76.88 94 VAL A C 1
ATOM 689 O O . VAL A 1 94 ? -35.711 1.885 39.080 1.00 76.88 94 VAL A O 1
ATOM 692 N N . ILE A 1 95 ? -37.607 0.888 39.741 1.00 78.19 95 ILE A N 1
ATOM 693 C CA . ILE A 1 95 ? -37.127 -0.485 39.516 1.00 78.19 95 ILE A CA 1
ATOM 694 C C . ILE A 1 95 ? -36.847 -0.733 38.029 1.00 78.19 95 ILE A C 1
ATOM 696 O O . ILE A 1 95 ? -35.771 -1.215 37.684 1.00 78.19 95 ILE A O 1
ATOM 700 N N . ILE A 1 96 ? -37.772 -0.365 37.137 1.00 78.94 96 ILE A N 1
ATOM 701 C CA . ILE A 1 96 ? -37.594 -0.530 35.685 1.00 78.94 96 ILE A CA 1
ATOM 702 C C . ILE A 1 96 ? -36.422 0.329 35.190 1.00 78.94 96 ILE A C 1
ATOM 704 O O . ILE A 1 96 ? -35.607 -0.148 34.404 1.00 78.94 96 ILE A O 1
ATOM 708 N N . GLY A 1 97 ? -36.289 1.563 35.688 1.00 74.56 97 GLY A N 1
ATOM 709 C CA . GLY A 1 97 ? -35.159 2.437 35.373 1.00 74.56 97 GLY A CA 1
ATOM 710 C C . GLY A 1 97 ? -33.821 1.886 35.872 1.00 74.56 97 GLY A C 1
ATOM 711 O O . GLY A 1 97 ? -32.839 1.911 35.134 1.00 74.56 97 GLY A O 1
ATOM 712 N N . ALA A 1 98 ? -33.772 1.337 37.088 1.00 78.62 98 ALA A N 1
ATOM 713 C CA . ALA A 1 98 ? -32.567 0.734 37.659 1.00 78.62 98 ALA A CA 1
ATOM 714 C C . ALA A 1 98 ? -32.149 -0.541 36.908 1.00 78.62 98 ALA A C 1
ATOM 716 O O . ALA A 1 98 ? -30.975 -0.716 36.592 1.00 78.62 98 ALA A O 1
ATOM 717 N N . ILE A 1 99 ? -33.103 -1.408 36.557 1.00 84.25 99 ILE A N 1
ATOM 718 C CA . ILE A 1 99 ? -32.831 -2.617 35.766 1.00 84.25 99 ILE A CA 1
ATOM 719 C C . ILE A 1 99 ? -32.403 -2.240 34.344 1.00 84.25 99 ILE A C 1
ATOM 721 O O . ILE A 1 99 ? -31.422 -2.778 33.839 1.00 84.25 99 ILE A O 1
ATOM 725 N N . GLY A 1 100 ? -33.097 -1.295 33.706 1.00 81.19 100 GLY A N 1
ATOM 726 C CA . GLY A 1 100 ? -32.765 -0.822 32.363 1.00 81.19 100 GLY A CA 1
ATOM 727 C C . GLY A 1 100 ? -31.364 -0.216 32.296 1.00 81.19 100 GLY A C 1
ATOM 728 O O . GLY A 1 100 ? -30.570 -0.614 31.448 1.00 81.19 100 GLY A O 1
ATOM 729 N N . THR A 1 101 ? -31.029 0.676 33.233 1.00 81.75 101 THR A N 1
ATOM 730 C CA . THR A 1 101 ? -29.685 1.273 33.328 1.00 81.75 101 THR A CA 1
ATOM 731 C C . THR A 1 101 ? -28.612 0.212 33.580 1.00 81.75 101 THR A C 1
ATOM 733 O O . THR A 1 101 ? -27.608 0.187 32.868 1.00 81.75 101 THR A O 1
ATOM 736 N N . LEU A 1 102 ? -28.845 -0.734 34.496 1.00 84.12 102 LEU A N 1
ATOM 737 C CA . LEU A 1 102 ? -27.924 -1.845 34.751 1.00 84.12 102 LEU A CA 1
ATOM 738 C C . LEU A 1 102 ? -27.692 -2.707 33.498 1.00 84.12 102 LEU A C 1
ATOM 740 O O . LEU A 1 102 ? -26.544 -2.967 33.140 1.00 84.12 102 LEU A O 1
ATOM 744 N N . LEU A 1 103 ? -28.756 -3.098 32.790 1.00 86.25 103 LEU A N 1
ATOM 745 C CA . LEU A 1 103 ? -28.654 -3.863 31.544 1.00 86.25 103 LEU A CA 1
ATOM 746 C C . LEU A 1 103 ? -27.883 -3.090 30.470 1.00 86.25 103 LEU A C 1
ATOM 748 O O . LEU A 1 103 ? -27.009 -3.658 29.820 1.00 86.25 103 LEU A O 1
ATOM 752 N N . THR A 1 104 ? -28.154 -1.792 30.305 1.00 85.44 104 THR A N 1
ATOM 753 C CA . THR A 1 104 ? -27.439 -0.955 29.330 1.00 85.44 104 THR A CA 1
ATOM 754 C C . THR A 1 104 ? -25.956 -0.782 29.659 1.00 85.44 104 THR A C 1
ATOM 756 O O . THR A 1 104 ? -25.136 -0.746 28.740 1.00 85.44 104 THR A O 1
ATOM 759 N N . LEU A 1 105 ? -25.583 -0.737 30.943 1.00 86.69 105 LEU A N 1
ATOM 760 C CA . LEU A 1 105 ? -24.182 -0.703 31.373 1.00 86.69 105 LEU A CA 1
ATOM 761 C C . LEU A 1 105 ? -23.475 -2.027 31.072 1.00 86.69 105 LEU A C 1
ATOM 763 O O . LEU A 1 105 ? -22.373 -2.023 30.531 1.00 86.69 105 LEU A O 1
ATOM 767 N N . VAL A 1 106 ? -24.125 -3.161 31.349 1.00 90.94 106 VAL A N 1
ATOM 768 C CA . VAL A 1 106 ? -23.580 -4.490 31.027 1.00 90.94 106 VAL A CA 1
ATOM 769 C C . VAL A 1 106 ? -23.410 -4.653 29.513 1.00 90.94 106 VAL A C 1
ATOM 771 O O . VAL A 1 106 ? -22.349 -5.066 29.048 1.00 90.94 106 VAL A O 1
ATOM 774 N N . LEU A 1 107 ? -24.421 -4.270 28.727 1.00 87.44 107 LEU A N 1
ATOM 775 C CA . LEU A 1 107 ? -24.368 -4.316 27.264 1.00 87.44 107 LEU A CA 1
ATOM 776 C C . LEU A 1 107 ? -23.269 -3.411 26.700 1.00 87.44 107 LEU A C 1
ATOM 778 O O . LEU A 1 107 ? -22.502 -3.859 25.851 1.00 87.44 107 LEU A O 1
ATOM 782 N N . THR A 1 108 ? -23.139 -2.165 27.165 1.00 86.75 108 THR A N 1
ATOM 783 C CA . THR A 1 108 ? -22.078 -1.265 26.672 1.00 86.75 108 THR A CA 1
ATOM 784 C C . THR A 1 108 ? -20.684 -1.717 27.070 1.00 86.75 108 THR A C 1
ATOM 786 O O . THR A 1 108 ? -19.782 -1.637 26.236 1.00 86.75 108 THR A O 1
ATOM 789 N N . ALA A 1 109 ? -20.509 -2.262 28.276 1.00 87.00 109 ALA A N 1
ATOM 790 C CA . ALA A 1 109 ? -19.236 -2.824 28.718 1.00 87.00 109 ALA A CA 1
ATOM 791 C C . ALA A 1 109 ? -18.752 -3.976 27.818 1.00 87.00 109 ALA A C 1
ATOM 793 O O . ALA A 1 109 ? -17.549 -4.137 27.631 1.00 87.00 109 ALA A O 1
ATOM 794 N N . ILE A 1 110 ? -19.668 -4.745 27.219 1.00 89.12 110 ILE A N 1
ATOM 795 C CA . ILE A 1 110 ? -19.339 -5.841 26.295 1.00 89.12 110 ILE A CA 1
ATOM 796 C C . ILE A 1 110 ? -19.194 -5.334 24.849 1.00 89.12 110 ILE A C 1
ATOM 798 O O . ILE A 1 110 ? -18.257 -5.707 24.136 1.00 89.12 110 ILE A O 1
ATOM 802 N N . LEU A 1 111 ? -20.114 -4.478 24.394 1.00 86.56 111 LEU A N 1
ATOM 803 C CA . LEU A 1 111 ? -20.191 -4.048 22.996 1.00 86.56 111 LEU A CA 1
ATOM 804 C C . LEU A 1 111 ? -19.070 -3.079 22.607 1.00 86.56 111 LEU A C 1
ATOM 806 O O . LEU A 1 111 ? -18.502 -3.227 21.527 1.00 86.56 111 LEU A O 1
ATOM 810 N N . VAL A 1 112 ? -18.723 -2.108 23.459 1.00 88.56 112 VAL A N 1
ATOM 811 C CA . VAL A 1 112 ? -17.743 -1.063 23.110 1.00 88.56 112 VAL A CA 1
ATOM 812 C C . VAL A 1 112 ? -16.342 -1.643 22.851 1.00 88.56 112 VAL A C 1
ATOM 814 O O . VAL A 1 112 ? -15.790 -1.358 21.783 1.00 88.56 112 VAL A O 1
ATOM 817 N N . PRO A 1 113 ? -15.767 -2.503 23.721 1.00 86.44 113 PRO A N 1
ATOM 818 C CA . PRO A 1 113 ? -14.469 -3.124 23.442 1.00 86.44 113 PRO A CA 1
ATOM 819 C C . PRO A 1 113 ? -14.495 -4.015 22.193 1.00 86.44 113 PRO A C 1
ATOM 821 O O . PRO A 1 113 ? -13.552 -4.006 21.399 1.00 86.44 113 PRO A O 1
ATOM 824 N N . SER A 1 114 ? -15.600 -4.739 21.981 1.00 85.12 114 SER A N 1
ATOM 825 C CA . SER A 1 114 ? -15.787 -5.609 20.814 1.00 85.12 114 SER A CA 1
ATOM 826 C C . SER A 1 114 ? -15.792 -4.811 19.505 1.00 85.12 114 SER A C 1
ATOM 828 O O . SER A 1 114 ? -15.130 -5.191 18.537 1.00 85.12 114 SER A O 1
ATOM 830 N N . MET A 1 115 ? -16.485 -3.668 19.487 1.00 84.62 115 MET A N 1
ATOM 831 C CA . MET A 1 115 ? -16.543 -2.771 18.329 1.00 84.62 115 MET A CA 1
ATOM 832 C C . MET A 1 115 ? -15.185 -2.142 18.021 1.00 84.62 115 MET A C 1
ATOM 834 O O . MET A 1 115 ? -14.804 -2.073 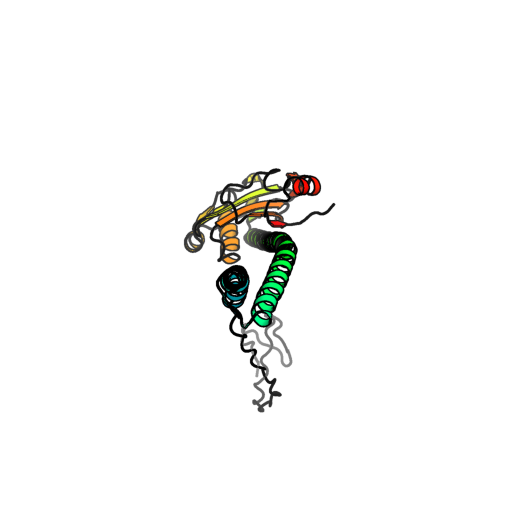16.854 1.00 84.62 115 MET A O 1
ATOM 838 N N . LEU A 1 116 ? -14.413 -1.750 19.039 1.00 83.62 116 LEU A N 1
ATOM 839 C CA . LEU A 1 116 ? -13.058 -1.222 18.847 1.00 83.62 116 LEU A CA 1
ATOM 840 C C . LEU A 1 116 ? -12.147 -2.243 18.145 1.00 83.62 116 LEU A C 1
ATOM 842 O O . LEU A 1 116 ? -11.448 -1.909 17.186 1.00 83.62 116 LEU A O 1
ATOM 846 N N . GLY A 1 117 ? -12.215 -3.509 18.568 1.00 82.88 117 GLY A N 1
ATOM 847 C CA . GLY A 1 117 ? -11.492 -4.602 17.918 1.00 82.88 117 GLY A CA 1
ATOM 848 C C . GLY A 1 117 ? -11.945 -4.844 16.474 1.00 82.88 117 GLY A C 1
ATOM 849 O O . GLY A 1 117 ? -11.108 -5.019 15.585 1.00 82.88 117 GLY A O 1
ATOM 850 N N . TYR A 1 118 ? -13.257 -4.820 16.222 1.00 85.75 118 TYR A N 1
ATOM 851 C CA . TYR A 1 118 ? -13.823 -5.004 14.882 1.00 85.75 118 TYR A CA 1
ATOM 852 C C . TYR A 1 118 ? -13.423 -3.878 13.918 1.00 85.75 118 TYR A C 1
ATOM 854 O O . TYR A 1 118 ? -13.020 -4.148 12.784 1.00 85.75 118 TYR A O 1
ATOM 862 N N . VAL A 1 119 ? -13.467 -2.621 14.369 1.00 87.06 119 VAL A N 1
ATOM 863 C CA . VAL A 1 119 ? -13.079 -1.452 13.566 1.00 87.06 119 VAL A CA 1
ATOM 864 C C . VAL A 1 119 ? -11.607 -1.530 13.165 1.00 87.06 119 VAL A C 1
ATOM 866 O O . VAL A 1 119 ? -11.294 -1.343 11.991 1.00 87.06 119 VAL A O 1
ATOM 869 N N . ASN A 1 120 ? -10.703 -1.870 14.088 1.00 86.50 120 ASN A N 1
ATOM 870 C CA . ASN A 1 120 ? -9.274 -1.972 13.773 1.00 86.50 120 ASN A CA 1
ATOM 871 C C . ASN A 1 120 ? -8.984 -3.092 12.764 1.00 86.50 120 ASN A C 1
ATOM 873 O O . ASN A 1 120 ? -8.247 -2.879 11.803 1.00 86.50 120 ASN A O 1
ATOM 877 N N . ARG A 1 121 ? -9.621 -4.262 12.914 1.00 85.19 121 ARG A N 1
ATOM 878 C CA . ARG A 1 121 ? -9.506 -5.358 11.932 1.00 85.19 121 ARG A CA 1
ATOM 879 C C . ARG A 1 121 ? -10.072 -4.972 10.566 1.00 85.19 121 ARG A C 1
ATOM 881 O O . ARG A 1 121 ? -9.489 -5.328 9.543 1.00 85.19 121 ARG A O 1
ATOM 888 N N . SER A 1 122 ? -11.174 -4.225 10.545 1.00 88.31 122 SER A N 1
ATOM 889 C CA . SER A 1 122 ? -11.792 -3.735 9.308 1.00 88.31 122 SER A CA 1
ATOM 890 C C . SER A 1 122 ? -10.873 -2.752 8.581 1.00 88.31 122 SER A C 1
ATOM 892 O O . SER A 1 122 ? -10.610 -2.924 7.392 1.00 88.31 122 SER A O 1
ATOM 894 N N . LYS A 1 123 ? -10.304 -1.778 9.305 1.00 88.81 123 LYS A N 1
ATOM 895 C CA . LYS A 1 123 ? -9.312 -0.838 8.761 1.00 88.81 123 LYS A CA 1
ATOM 896 C C . LYS A 1 123 ? -8.080 -1.563 8.221 1.00 88.81 123 LYS A C 1
ATOM 898 O O . LYS A 1 123 ? -7.648 -1.276 7.111 1.00 88.81 123 LYS A O 1
ATOM 903 N N . GLN A 1 124 ? -7.569 -2.549 8.959 1.00 89.12 124 GLN A N 1
ATOM 904 C CA . GLN A 1 124 ? -6.426 -3.355 8.531 1.00 89.12 124 GLN A CA 1
ATOM 905 C C . GLN A 1 124 ? -6.717 -4.139 7.242 1.00 89.12 124 GLN A C 1
ATOM 907 O O . GLN A 1 124 ? -5.909 -4.146 6.318 1.00 89.12 124 GLN A O 1
ATOM 912 N N . THR A 1 125 ? -7.886 -4.777 7.154 1.00 90.38 125 THR A N 1
ATOM 913 C CA . THR A 1 125 ? -8.310 -5.532 5.960 1.00 90.38 125 THR A CA 1
ATOM 914 C C . THR A 1 125 ? -8.444 -4.607 4.749 1.00 90.38 125 THR A C 1
ATOM 916 O O . THR A 1 125 ? -7.975 -4.937 3.657 1.00 90.38 125 THR A O 1
ATOM 919 N N . SER A 1 126 ? -9.024 -3.420 4.949 1.00 91.44 126 SER A N 1
ATOM 920 C CA . SER A 1 126 ? -9.106 -2.387 3.916 1.00 91.44 126 SER A CA 1
ATOM 921 C C . SER A 1 126 ? -7.714 -1.963 3.444 1.00 91.44 126 SER A C 1
ATOM 923 O O . SER A 1 126 ? -7.455 -1.949 2.244 1.00 91.44 126 SER A O 1
ATOM 925 N N . ALA A 1 127 ? -6.792 -1.685 4.370 1.00 92.31 127 ALA A N 1
ATOM 926 C CA . ALA A 1 127 ? -5.427 -1.284 4.040 1.00 92.31 127 ALA A CA 1
ATOM 927 C C . ALA A 1 127 ? -4.672 -2.377 3.260 1.00 92.31 127 ALA A C 1
ATOM 929 O O . ALA A 1 127 ? -4.015 -2.075 2.267 1.00 92.31 127 ALA A O 1
ATOM 930 N N . ASN A 1 128 ? -4.820 -3.651 3.640 1.00 92.69 128 ASN A N 1
ATOM 931 C CA . ASN A 1 128 ? -4.229 -4.782 2.911 1.00 92.69 128 ASN A CA 1
ATOM 932 C C . ASN A 1 128 ? -4.802 -4.924 1.488 1.00 92.69 128 ASN A C 1
ATOM 934 O O . ASN A 1 128 ? -4.080 -5.262 0.554 1.00 92.69 128 ASN A O 1
ATOM 938 N N . THR A 1 129 ? -6.096 -4.645 1.305 1.00 94.00 129 THR A N 1
ATOM 939 C CA . THR A 1 129 ? -6.742 -4.671 -0.020 1.00 94.00 129 THR A CA 1
ATOM 940 C C . THR A 1 129 ? -6.185 -3.574 -0.930 1.00 94.00 129 THR A C 1
ATOM 942 O O . THR A 1 129 ? -5.934 -3.818 -2.114 1.00 94.00 129 THR A O 1
ATOM 945 N N . VAL A 1 130 ? -5.931 -2.383 -0.376 1.00 94.94 130 VAL A N 1
ATOM 946 C CA . VAL A 1 130 ? -5.272 -1.290 -1.104 1.00 94.94 130 VAL A CA 1
ATOM 947 C C . VAL A 1 130 ? -3.824 -1.654 -1.435 1.00 94.94 130 VAL A C 1
ATOM 949 O O . VAL A 1 130 ? -3.443 -1.527 -2.592 1.00 94.94 130 VAL A O 1
ATOM 952 N N . ALA A 1 131 ? -3.051 -2.204 -0.491 1.00 95.62 131 ALA A N 1
ATOM 953 C CA . ALA A 1 131 ? -1.685 -2.679 -0.752 1.00 95.62 131 ALA A CA 1
ATOM 954 C C . ALA A 1 131 ? -1.641 -3.726 -1.884 1.00 95.62 131 ALA A C 1
ATOM 956 O O . ALA A 1 131 ? -0.832 -3.624 -2.802 1.00 95.62 131 ALA A O 1
ATOM 957 N N . ALA A 1 132 ? -2.574 -4.682 -1.894 1.00 95.06 132 ALA A N 1
ATOM 958 C CA . ALA A 1 132 ? -2.699 -5.655 -2.980 1.00 95.06 132 ALA A CA 1
ATOM 959 C C . ALA A 1 132 ? -3.056 -5.006 -4.331 1.00 95.06 132 ALA A C 1
ATOM 961 O O . ALA A 1 132 ? -2.654 -5.490 -5.387 1.00 95.06 132 ALA A O 1
ATOM 962 N N . THR A 1 133 ? -3.847 -3.932 -4.314 1.00 95.31 133 THR A N 1
ATOM 963 C CA . THR A 1 133 ? -4.184 -3.161 -5.520 1.00 95.31 133 THR A CA 1
ATOM 964 C C . THR A 1 133 ? -2.962 -2.408 -6.034 1.00 95.31 133 THR A C 1
ATOM 966 O O . THR A 1 133 ? -2.668 -2.503 -7.220 1.00 95.31 133 THR A O 1
ATOM 969 N N . ILE A 1 134 ? -2.201 -1.761 -5.143 1.00 96.19 134 ILE A N 1
ATOM 970 C CA . ILE A 1 134 ? -0.934 -1.089 -5.461 1.00 96.19 134 ILE A CA 1
ATOM 971 C C . ILE A 1 134 ? 0.021 -2.071 -6.141 1.00 96.19 134 ILE A C 1
ATOM 973 O O . ILE A 1 134 ? 0.473 -1.799 -7.244 1.00 96.19 134 ILE A O 1
ATOM 977 N N . VAL A 1 135 ? 0.253 -3.246 -5.552 1.00 96.31 135 VAL A N 1
ATOM 978 C CA . VAL A 1 135 ? 1.161 -4.264 -6.114 1.00 96.31 135 VAL A CA 1
ATOM 979 C C . VAL A 1 135 ? 0.775 -4.660 -7.539 1.00 96.31 135 VAL A C 1
ATOM 981 O O . VAL A 1 135 ? 1.640 -4.764 -8.410 1.00 96.31 135 VAL A O 1
ATOM 984 N N . ARG A 1 136 ? -0.523 -4.844 -7.807 1.00 95.50 136 ARG A N 1
ATOM 985 C CA . ARG A 1 136 ? -1.016 -5.167 -9.155 1.00 95.50 136 ARG A CA 1
ATOM 986 C C . ARG A 1 136 ? -0.815 -4.008 -10.122 1.00 95.50 136 ARG A C 1
ATOM 988 O O . ARG A 1 136 ? -0.303 -4.231 -11.211 1.00 95.50 136 ARG A O 1
ATOM 995 N N . THR A 1 137 ? -1.189 -2.795 -9.725 1.00 95.81 137 THR A N 1
ATOM 996 C CA . THR A 1 137 ? -1.033 -1.590 -10.549 1.00 95.81 137 THR A CA 1
ATOM 997 C C . THR A 1 137 ? 0.431 -1.341 -10.901 1.00 95.81 137 THR A C 1
ATOM 999 O O . THR A 1 137 ? 0.750 -1.162 -12.070 1.00 95.81 137 THR A O 1
ATOM 1002 N N . VAL A 1 138 ? 1.329 -1.413 -9.914 1.00 95.88 138 VAL A N 1
ATOM 1003 C CA . VAL A 1 138 ? 2.777 -1.254 -10.107 1.00 95.88 138 VAL A CA 1
ATOM 1004 C C . VAL A 1 138 ? 3.299 -2.331 -11.056 1.00 95.88 138 VAL A C 1
ATOM 1006 O O . VAL A 1 138 ? 3.985 -2.021 -12.024 1.00 95.88 138 VAL A O 1
ATOM 1009 N N . SER A 1 139 ? 2.939 -3.597 -10.830 1.00 95.38 139 SER A N 1
ATOM 1010 C CA . SER A 1 139 ? 3.397 -4.700 -11.684 1.00 95.38 139 SER A CA 1
ATOM 1011 C C . SER A 1 139 ? 2.937 -4.543 -13.133 1.00 95.38 139 SER A C 1
ATOM 1013 O O . SER A 1 139 ? 3.710 -4.819 -14.042 1.00 95.38 139 SER A O 1
ATOM 1015 N N . LEU A 1 140 ? 1.707 -4.072 -13.362 1.00 93.69 140 LEU A N 1
ATOM 1016 C CA . LEU A 1 140 ? 1.222 -3.771 -14.710 1.00 93.69 140 LEU A CA 1
ATOM 1017 C C . LEU A 1 140 ? 1.992 -2.603 -15.333 1.00 93.69 140 LEU A C 1
ATOM 1019 O O . LEU A 1 140 ? 2.449 -2.734 -16.460 1.00 93.69 140 LEU A O 1
ATOM 1023 N N . SER A 1 141 ? 2.230 -1.522 -14.583 1.00 93.06 141 SER A N 1
ATOM 1024 C CA . SER A 1 141 ? 2.998 -0.376 -15.091 1.00 93.06 141 SER A CA 1
ATOM 1025 C C . SER A 1 141 ? 4.435 -0.744 -15.483 1.00 93.06 141 SER A C 1
ATOM 1027 O O . SER A 1 141 ? 4.970 -0.211 -16.449 1.00 93.06 141 SER A O 1
ATOM 1029 N N . LEU A 1 142 ? 5.052 -1.699 -14.776 1.00 93.25 142 LEU A N 1
ATOM 1030 C CA . LEU A 1 142 ? 6.382 -2.213 -15.108 1.00 93.25 142 LEU A CA 1
ATOM 1031 C C . LEU A 1 142 ? 6.369 -3.049 -16.391 1.00 93.25 142 LEU A C 1
ATOM 1033 O O . LEU A 1 142 ? 7.282 -2.927 -17.202 1.00 93.25 142 LEU A O 1
ATOM 1037 N N . VAL A 1 143 ? 5.322 -3.852 -16.599 1.00 93.44 143 VAL A N 1
ATOM 1038 C CA . VAL A 1 143 ? 5.121 -4.600 -17.850 1.00 93.44 143 VAL A CA 1
ATOM 1039 C C . VAL A 1 143 ? 4.877 -3.644 -19.019 1.00 93.44 143 VAL A C 1
ATOM 1041 O O . VAL A 1 143 ? 5.425 -3.841 -20.101 1.00 93.44 143 VAL A O 1
ATOM 1044 N N . ASP A 1 144 ? 4.087 -2.591 -18.813 1.00 91.19 144 ASP A N 1
ATOM 1045 C CA . ASP A 1 144 ? 3.829 -1.573 -19.832 1.00 91.19 144 ASP A CA 1
ATOM 1046 C C . ASP A 1 144 ? 5.111 -0.806 -20.195 1.00 91.19 144 ASP A C 1
ATOM 1048 O O . ASP A 1 144 ? 5.386 -0.596 -21.378 1.00 91.19 144 ASP A O 1
ATOM 1052 N N . ALA A 1 145 ? 5.942 -0.473 -19.203 1.00 90.62 145 ALA A N 1
ATOM 1053 C CA . ALA A 1 145 ? 7.267 0.103 -19.420 1.00 90.62 145 ALA A CA 1
ATOM 1054 C C . ALA A 1 145 ? 8.172 -0.842 -20.233 1.00 90.62 145 ALA A C 1
ATOM 1056 O O . ALA A 1 145 ? 8.768 -0.428 -21.232 1.00 90.62 145 ALA A O 1
ATOM 1057 N N . GLU A 1 146 ? 8.230 -2.127 -19.864 1.00 91.62 146 GLU A N 1
ATOM 1058 C CA . GLU A 1 146 ? 9.027 -3.128 -20.580 1.00 91.62 146 GLU A CA 1
ATOM 1059 C C . GLU A 1 146 ? 8.586 -3.254 -22.047 1.00 91.62 146 GLU A C 1
ATOM 1061 O O . GLU A 1 146 ? 9.427 -3.234 -22.949 1.00 91.62 146 GLU A O 1
ATOM 1066 N N . ASN A 1 147 ? 7.272 -3.268 -22.300 1.00 90.38 147 ASN A N 1
ATOM 1067 C CA . ASN A 1 147 ? 6.702 -3.238 -23.650 1.00 90.38 147 ASN A CA 1
ATOM 1068 C C . ASN A 1 147 ? 7.071 -1.959 -24.424 1.00 90.38 147 ASN A C 1
ATOM 1070 O O . ASN A 1 147 ? 7.193 -1.994 -25.650 1.00 90.38 147 ASN A O 1
ATOM 1074 N N . ALA A 1 148 ? 7.272 -0.838 -23.728 1.00 89.50 148 ALA A N 1
ATOM 1075 C CA . ALA A 1 148 ? 7.748 0.423 -24.294 1.00 89.50 148 ALA A CA 1
ATOM 1076 C C . ALA A 1 148 ? 9.284 0.481 -24.475 1.00 89.50 148 ALA A C 1
ATOM 1078 O O . ALA A 1 148 ? 9.809 1.474 -24.983 1.00 89.50 148 ALA A O 1
ATOM 1079 N N . GLY A 1 149 ? 10.014 -0.582 -24.118 1.00 90.81 149 GLY A N 1
ATOM 1080 C CA . GLY A 1 149 ? 11.448 -0.731 -24.377 1.00 90.81 149 GLY A CA 1
ATOM 1081 C C . GLY A 1 149 ? 12.368 -0.233 -23.259 1.00 90.81 149 GLY A C 1
ATOM 1082 O O . GLY A 1 149 ? 13.570 -0.079 -23.492 1.00 90.81 149 GLY A O 1
ATOM 1083 N N . PHE A 1 150 ? 11.843 0.007 -22.058 1.00 91.88 150 PHE A N 1
ATOM 1084 C CA . PHE A 1 150 ? 12.632 0.341 -20.871 1.00 91.88 150 PHE A CA 1
ATOM 1085 C C . PHE A 1 150 ? 12.068 -0.373 -19.643 1.00 91.88 150 PHE A C 1
ATOM 1087 O O . PHE A 1 150 ? 10.869 -0.399 -19.421 1.00 91.88 150 PHE A O 1
ATOM 1094 N N . GLY A 1 151 ? 12.909 -0.967 -18.811 1.00 92.12 151 GLY A N 1
ATOM 1095 C CA . GLY A 1 151 ? 12.405 -1.852 -17.765 1.00 92.12 151 GLY A CA 1
ATOM 1096 C C . GLY A 1 151 ? 13.464 -2.242 -16.760 1.00 92.12 151 GLY A C 1
ATOM 1097 O O . GLY A 1 151 ? 14.586 -1.738 -16.780 1.00 92.12 151 GLY A O 1
ATOM 1098 N N . MET A 1 152 ? 13.096 -3.130 -15.848 1.00 93.94 152 MET A N 1
ATOM 1099 C CA . MET A 1 152 ? 14.007 -3.607 -14.818 1.00 93.94 152 MET A CA 1
ATOM 1100 C C . MET A 1 152 ? 14.910 -4.712 -15.370 1.00 93.94 152 MET A C 1
ATOM 1102 O O . MET A 1 152 ? 14.455 -5.584 -16.107 1.00 93.94 152 MET A O 1
ATOM 1106 N N . LYS A 1 153 ? 16.197 -4.699 -15.018 1.00 93.81 153 LYS A N 1
ATOM 1107 C CA . LYS A 1 153 ? 17.101 -5.805 -15.352 1.00 93.81 153 LYS A CA 1
ATOM 1108 C C . LYS A 1 153 ? 16.759 -7.036 -14.496 1.00 93.81 153 LYS A C 1
ATOM 1110 O O . LYS A 1 153 ? 16.441 -6.866 -13.315 1.00 93.81 153 LYS A O 1
ATOM 1115 N N . PRO A 1 154 ? 16.894 -8.259 -15.038 1.00 93.19 154 PRO A N 1
ATOM 1116 C CA . PRO A 1 154 ? 16.592 -9.472 -14.289 1.00 93.19 154 PRO A CA 1
ATOM 1117 C C . PRO A 1 154 ? 17.422 -9.624 -13.011 1.00 93.19 154 PRO A C 1
ATOM 1119 O O . PRO A 1 154 ? 18.606 -9.272 -12.987 1.00 93.19 154 PRO A O 1
ATOM 1122 N N . GLY A 1 155 ? 16.806 -10.163 -11.957 1.00 92.62 155 GLY A N 1
ATOM 1123 C CA . GLY A 1 155 ? 17.466 -10.444 -10.671 1.00 92.62 155 GLY A CA 1
ATOM 1124 C C . GLY A 1 155 ? 17.932 -9.212 -9.881 1.00 92.62 155 GLY A C 1
ATOM 1125 O O . GLY A 1 155 ? 18.732 -9.343 -8.955 1.00 92.62 155 GLY A O 1
ATOM 1126 N N . ARG A 1 156 ? 17.474 -8.009 -10.246 1.00 95.88 156 ARG A N 1
ATOM 1127 C CA . ARG A 1 156 ? 17.724 -6.779 -9.482 1.00 95.88 156 ARG A CA 1
ATOM 1128 C C . ARG A 1 156 ? 16.579 -6.523 -8.505 1.00 95.88 156 ARG A C 1
ATOM 1130 O O . ARG A 1 156 ? 15.438 -6.886 -8.784 1.00 95.88 156 ARG A O 1
ATOM 1137 N N . LEU A 1 157 ? 16.899 -5.860 -7.395 1.00 95.94 157 LEU A N 1
ATOM 1138 C CA . LEU A 1 157 ? 15.955 -5.353 -6.399 1.00 95.94 157 LEU A CA 1
ATOM 1139 C C . LEU A 1 157 ? 15.957 -3.823 -6.448 1.00 95.94 157 LEU A C 1
ATOM 1141 O O . LEU A 1 157 ? 17.022 -3.209 -6.416 1.00 95.94 157 LEU A O 1
ATOM 1145 N N . GLN A 1 158 ? 14.774 -3.220 -6.504 1.00 96.19 158 GLN A N 1
ATOM 1146 C CA . GLN A 1 158 ? 14.575 -1.782 -6.380 1.00 96.19 158 GLN A CA 1
ATOM 1147 C C . GLN A 1 158 ? 13.442 -1.507 -5.397 1.00 96.19 158 GLN A C 1
ATOM 1149 O O . GLN A 1 158 ? 12.339 -2.028 -5.547 1.00 96.19 158 GLN A O 1
ATOM 1154 N N . GLU A 1 159 ? 13.693 -0.621 -4.444 1.00 95.44 159 GLU A N 1
ATOM 1155 C CA . GLU A 1 159 ? 12.670 -0.114 -3.536 1.00 95.44 159 GLU A CA 1
ATOM 1156 C C . GLU A 1 159 ? 12.253 1.303 -3.938 1.00 95.44 159 GLU A C 1
ATOM 1158 O O . GLU A 1 159 ? 13.080 2.099 -4.391 1.00 95.44 159 GLU A O 1
ATOM 1163 N N . PHE A 1 160 ? 10.970 1.626 -3.783 1.00 95.50 160 PHE A N 1
ATOM 1164 C CA . PHE A 1 160 ? 10.461 2.973 -4.018 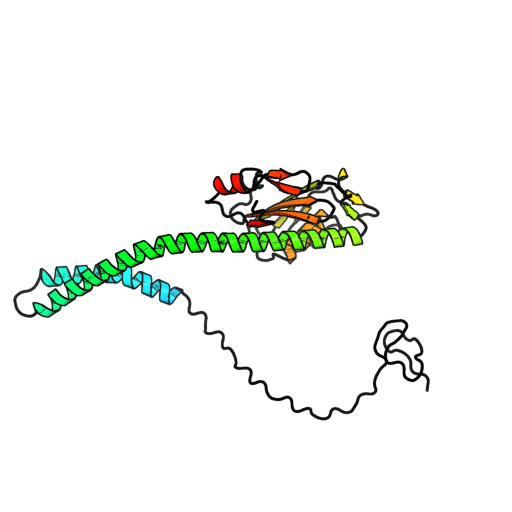1.00 95.50 160 PHE A CA 1
ATOM 1165 C C . PHE A 1 160 ? 9.657 3.478 -2.830 1.00 95.50 160 PHE A C 1
ATOM 1167 O O . PHE A 1 160 ? 8.758 2.798 -2.330 1.00 95.50 160 PHE A O 1
ATOM 1174 N N . ASP A 1 161 ? 9.917 4.729 -2.466 1.00 95.44 161 ASP A N 1
ATOM 1175 C CA . ASP A 1 161 ? 9.098 5.488 -1.535 1.00 95.44 161 ASP A CA 1
ATOM 1176 C C . ASP A 1 161 ? 8.145 6.388 -2.313 1.00 95.44 161 ASP A C 1
ATOM 1178 O O . ASP A 1 161 ? 8.563 7.268 -3.070 1.00 95.44 161 ASP A O 1
ATOM 1182 N N . ILE A 1 162 ? 6.850 6.185 -2.099 1.00 95.06 162 ILE A N 1
ATOM 1183 C CA . ILE A 1 162 ? 5.775 6.896 -2.780 1.00 95.06 162 ILE A CA 1
ATOM 1184 C C . ILE A 1 162 ? 4.916 7.608 -1.740 1.00 95.06 162 ILE A C 1
ATOM 1186 O O . ILE A 1 162 ? 4.561 7.052 -0.702 1.00 95.06 162 ILE A O 1
ATOM 1190 N N . LYS A 1 163 ? 4.561 8.863 -2.001 1.00 93.62 163 LYS A N 1
ATOM 1191 C CA . LYS A 1 163 ? 3.731 9.663 -1.092 1.00 93.62 163 LYS A CA 1
ATOM 1192 C C . LYS A 1 163 ? 2.651 10.386 -1.863 1.00 93.62 163 LYS A C 1
ATOM 1194 O O . LYS A 1 163 ? 2.889 10.847 -2.973 1.00 93.62 163 LYS A O 1
ATOM 1199 N N . ALA A 1 164 ? 1.498 10.536 -1.227 1.00 92.00 164 ALA A N 1
ATOM 1200 C CA . ALA A 1 164 ? 0.419 11.397 -1.679 1.00 92.00 164 ALA A CA 1
ATOM 1201 C C . ALA A 1 164 ? 0.123 12.420 -0.581 1.00 92.00 164 ALA A C 1
ATOM 1203 O O . ALA A 1 164 ? -0.114 12.038 0.568 1.00 92.00 164 ALA A O 1
ATOM 1204 N N . VAL A 1 165 ? 0.151 13.712 -0.912 1.00 90.88 165 VAL A N 1
ATOM 1205 C CA . VAL A 1 165 ? -0.204 14.804 0.005 1.00 90.88 165 VAL A CA 1
ATOM 1206 C C . VAL A 1 165 ? -1.011 15.848 -0.756 1.00 90.88 165 VAL A C 1
ATOM 1208 O O . VAL A 1 165 ? -0.506 16.463 -1.690 1.00 90.88 165 VAL A O 1
ATOM 1211 N N . ASN A 1 166 ? -2.259 16.072 -0.341 1.00 87.00 166 ASN A N 1
ATOM 1212 C CA . ASN A 1 166 ? -3.176 17.036 -0.960 1.00 87.00 166 ASN A CA 1
ATOM 1213 C C . ASN A 1 166 ? -3.325 16.819 -2.480 1.00 87.00 166 ASN A C 1
ATOM 1215 O O . ASN A 1 166 ? -3.256 17.768 -3.256 1.00 87.00 166 ASN A O 1
ATOM 1219 N N . GLY A 1 167 ? -3.452 15.557 -2.907 1.00 80.25 167 GLY A N 1
ATOM 1220 C CA . GLY A 1 167 ? -3.591 15.178 -4.321 1.00 80.25 167 GLY A CA 1
ATOM 1221 C C . GLY A 1 167 ? -2.297 15.237 -5.145 1.00 80.25 167 GLY A C 1
ATOM 1222 O O . GLY A 1 167 ? -2.291 14.834 -6.306 1.00 80.25 167 GLY A O 1
ATOM 1223 N N . LYS A 1 168 ? -1.184 15.696 -4.558 1.00 88.94 168 LYS A N 1
ATOM 1224 C CA . LYS A 1 168 ? 0.141 15.649 -5.179 1.00 88.94 168 LYS A CA 1
ATOM 1225 C C . LYS A 1 168 ? 0.832 14.338 -4.832 1.00 88.94 168 LYS A C 1
ATOM 1227 O O . LYS A 1 168 ? 1.031 14.043 -3.652 1.00 88.94 168 LYS A O 1
ATOM 1232 N N . TRP A 1 169 ? 1.241 13.601 -5.856 1.00 92.06 169 TRP A N 1
ATOM 1233 C CA . TRP A 1 169 ? 1.983 12.358 -5.718 1.00 92.06 169 TRP A CA 1
ATOM 1234 C C . TRP A 1 169 ? 3.482 12.584 -5.930 1.00 92.06 169 TRP A C 1
ATOM 1236 O O . TRP A 1 169 ? 3.904 13.468 -6.681 1.00 92.06 169 TRP A O 1
ATOM 1246 N N . THR A 1 170 ? 4.301 11.807 -5.230 1.00 91.88 170 THR A N 1
ATOM 1247 C CA . THR A 1 170 ? 5.764 11.825 -5.337 1.00 91.88 170 THR A CA 1
ATOM 1248 C C . THR A 1 170 ? 6.295 10.406 -5.300 1.00 91.88 170 THR A C 1
ATOM 1250 O O . THR A 1 170 ? 5.786 9.618 -4.507 1.00 91.88 170 THR A O 1
ATOM 1253 N N . VAL A 1 171 ? 7.342 10.110 -6.061 1.00 94.00 171 VAL A N 1
ATOM 1254 C CA . VAL A 1 171 ? 8.074 8.839 -6.007 1.00 94.00 171 VAL A CA 1
ATOM 1255 C C . VAL A 1 171 ? 9.579 9.101 -5.969 1.00 94.00 171 VAL A C 1
ATOM 1257 O O . VAL A 1 171 ? 10.075 10.039 -6.602 1.00 94.00 171 VAL A O 1
ATOM 1260 N N . SER A 1 172 ? 10.304 8.302 -5.189 1.00 94.75 172 SER A N 1
ATOM 1261 C CA . SER A 1 172 ? 11.766 8.323 -5.148 1.00 94.75 172 SER A CA 1
ATOM 1262 C C . SER A 1 172 ? 12.373 7.949 -6.503 1.00 94.75 172 SER A C 1
ATOM 1264 O O . SER A 1 172 ? 11.776 7.209 -7.279 1.00 94.75 172 SER A O 1
ATOM 1266 N N . ALA A 1 173 ? 13.576 8.448 -6.784 1.00 93.25 173 ALA A N 1
ATOM 1267 C CA . ALA A 1 173 ? 14.315 8.037 -7.973 1.00 93.25 173 ALA A CA 1
ATOM 1268 C C . ALA A 1 173 ? 14.686 6.549 -7.881 1.00 93.25 173 ALA A C 1
ATOM 1270 O O . ALA A 1 173 ? 15.112 6.094 -6.815 1.00 93.25 173 ALA A O 1
ATOM 1271 N N . ALA A 1 174 ? 14.563 5.816 -8.987 1.00 94.25 174 ALA A N 1
ATOM 1272 C CA . ALA A 1 174 ? 15.188 4.504 -9.104 1.00 94.25 174 ALA A CA 1
ATOM 1273 C C . ALA A 1 174 ? 16.722 4.615 -9.104 1.00 94.25 174 ALA A C 1
ATOM 1275 O O . ALA A 1 174 ? 17.279 5.652 -9.465 1.00 94.25 174 ALA A O 1
ATOM 1276 N N . ASP A 1 175 ? 17.411 3.522 -8.782 1.00 94.81 175 ASP A N 1
ATOM 1277 C CA . ASP A 1 175 ? 18.813 3.356 -9.158 1.00 94.81 175 ASP A CA 1
ATOM 1278 C C . ASP A 1 175 ? 18.878 3.001 -10.658 1.00 94.81 175 ASP A C 1
ATOM 1280 O O . ASP A 1 175 ? 18.403 1.926 -11.041 1.00 94.81 175 ASP A O 1
ATOM 1284 N N . PRO A 1 176 ? 19.454 3.857 -11.527 1.00 91.75 176 PRO A N 1
ATOM 1285 C CA . PRO A 1 176 ? 19.540 3.588 -12.962 1.00 91.75 176 PRO A CA 1
ATOM 1286 C C . PRO A 1 176 ? 20.235 2.261 -13.293 1.00 91.75 176 PRO A C 1
ATOM 1288 O O . PRO A 1 176 ? 19.927 1.646 -14.315 1.00 91.75 176 PRO A O 1
ATOM 1291 N N . ASP A 1 177 ? 21.136 1.773 -12.434 1.00 93.75 177 ASP A N 1
ATOM 1292 C CA . ASP A 1 177 ? 21.860 0.524 -12.672 1.00 93.75 177 ASP A CA 1
ATOM 1293 C C . ASP A 1 177 ? 20.949 -0.705 -12.591 1.00 93.75 177 ASP A C 1
ATOM 1295 O O . ASP A 1 177 ? 21.240 -1.727 -13.225 1.00 93.75 177 ASP A O 1
ATOM 1299 N N . ASN A 1 178 ? 19.821 -0.604 -11.885 1.00 95.19 178 ASN A N 1
ATOM 1300 C CA . ASN A 1 178 ? 18.807 -1.654 -11.802 1.00 95.19 178 ASN A CA 1
ATOM 1301 C C . ASN A 1 178 ? 17.931 -1.748 -13.061 1.00 95.19 178 ASN A C 1
ATOM 1303 O O . ASN A 1 178 ? 17.231 -2.746 -13.231 1.00 95.19 178 ASN A O 1
ATOM 1307 N N . PHE A 1 179 ? 17.984 -0.759 -13.957 1.00 94.62 179 PHE A N 1
ATOM 1308 C CA . PHE A 1 179 ? 17.084 -0.647 -15.104 1.00 94.62 179 PHE A CA 1
ATOM 1309 C C . PHE A 1 179 ? 17.849 -0.599 -16.432 1.00 94.62 179 PHE A C 1
ATOM 1311 O O . PHE A 1 179 ? 19.029 -0.251 -16.506 1.00 94.62 179 PHE A O 1
ATOM 1318 N N . PHE A 1 180 ? 17.183 -1.014 -17.502 1.00 93.69 180 PHE A N 1
ATOM 1319 C CA . PHE A 1 180 ? 17.642 -0.869 -18.877 1.00 93.69 180 PHE A CA 1
ATOM 1320 C C . PHE A 1 180 ? 16.741 0.118 -19.623 1.00 93.69 180 PHE A C 1
ATOM 1322 O O . PHE A 1 180 ? 15.576 0.313 -19.275 1.00 93.69 180 PHE A O 1
ATOM 1329 N N . SER A 1 181 ? 17.275 0.721 -20.680 1.00 93.00 181 SER A N 1
ATOM 1330 C CA . SER A 1 181 ? 16.507 1.530 -21.620 1.00 93.00 181 SER A CA 1
ATOM 1331 C C . SER A 1 181 ? 17.083 1.367 -23.019 1.00 93.00 181 SER A C 1
ATOM 1333 O O . SER A 1 181 ? 18.289 1.513 -23.215 1.00 93.00 181 SER A O 1
ATOM 1335 N N . ASN A 1 182 ? 16.213 1.065 -23.982 1.00 86.69 182 ASN A N 1
ATOM 1336 C CA . ASN A 1 182 ? 16.555 0.944 -25.399 1.00 86.69 182 ASN A CA 1
ATOM 1337 C C . ASN A 1 182 ? 16.078 2.163 -26.217 1.00 86.69 182 ASN A C 1
ATOM 1339 O O . ASN A 1 182 ? 16.060 2.110 -27.446 1.00 86.69 182 ASN A O 1
ATOM 1343 N N . GLY A 1 183 ? 15.668 3.251 -25.552 1.00 79.81 183 GLY A N 1
ATOM 1344 C CA . GLY A 1 183 ? 15.054 4.424 -26.178 1.00 79.81 183 GLY A CA 1
ATOM 1345 C C . GLY A 1 183 ? 15.318 5.722 -25.413 1.00 79.81 183 GLY A C 1
ATOM 1346 O O . GLY A 1 183 ? 16.340 5.876 -24.753 1.00 79.81 183 GLY A O 1
ATOM 1347 N N . THR A 1 184 ? 14.404 6.687 -25.527 1.00 80.19 184 THR A N 1
ATOM 1348 C CA . THR A 1 184 ? 14.520 7.997 -24.857 1.00 80.19 184 THR A CA 1
ATOM 1349 C C . THR A 1 184 ? 13.953 8.013 -23.439 1.00 80.19 184 THR A C 1
ATOM 1351 O O . THR A 1 184 ? 14.276 8.913 -22.670 1.00 80.19 184 THR A O 1
ATOM 1354 N N . SER A 1 185 ? 13.096 7.049 -23.100 1.00 87.62 185 SER A N 1
ATOM 1355 C CA . SER A 1 185 ? 12.492 6.913 -21.772 1.00 87.62 185 SER A CA 1
ATOM 1356 C C . SER A 1 185 ? 13.369 6.051 -20.878 1.00 87.62 185 SER A C 1
ATOM 1358 O O . SER A 1 185 ? 13.823 4.985 -21.288 1.00 87.62 185 SER A O 1
ATOM 1360 N N . SER A 1 186 ? 13.618 6.501 -19.654 1.00 89.31 186 SER A N 1
ATOM 1361 C CA . SER A 1 186 ? 14.461 5.796 -18.691 1.00 89.31 186 SER A CA 1
ATOM 1362 C C . SER A 1 186 ? 13.886 5.887 -17.281 1.00 89.31 186 SER A C 1
ATOM 1364 O O . SER A 1 186 ? 12.979 6.674 -17.005 1.00 89.31 186 SER A O 1
ATOM 1366 N N . TRP A 1 187 ? 14.448 5.069 -16.398 1.00 91.75 187 TRP A N 1
ATOM 1367 C CA . TRP A 1 187 ? 14.307 5.185 -14.951 1.00 91.75 187 TRP A CA 1
ATOM 1368 C C . TRP A 1 187 ? 15.492 5.969 -14.383 1.00 91.75 187 TRP A C 1
ATOM 1370 O O . TRP A 1 187 ? 16.530 6.096 -15.041 1.00 91.75 187 TRP A O 1
ATOM 1380 N N . GLY A 1 188 ? 15.352 6.480 -13.165 1.00 89.25 188 GLY A N 1
ATOM 1381 C CA . GLY A 1 188 ? 16.441 7.094 -12.411 1.00 89.25 188 GLY A CA 1
ATOM 1382 C C . GLY A 1 188 ? 16.222 8.548 -12.026 1.00 89.25 188 GLY A C 1
ATOM 1383 O O . GLY A 1 188 ? 17.172 9.216 -11.622 1.00 89.25 188 GLY A O 1
ATOM 1384 N N . GLN A 1 189 ? 15.010 9.077 -12.192 1.00 84.88 189 GLN A N 1
ATOM 1385 C CA . GLN A 1 189 ? 14.677 10.455 -11.840 1.00 84.88 189 GLN A CA 1
ATOM 1386 C C . GLN A 1 189 ? 13.472 10.452 -10.908 1.00 84.88 189 GLN A C 1
ATOM 1388 O O . GLN A 1 189 ? 12.433 9.887 -11.231 1.00 84.88 189 GLN A O 1
ATOM 1393 N N . SER A 1 190 ? 13.585 11.110 -9.754 1.00 83.44 190 SER A N 1
ATOM 1394 C CA . SER A 1 190 ? 12.440 11.260 -8.855 1.00 83.44 190 SER A CA 1
ATOM 1395 C C . SER A 1 190 ? 11.327 12.017 -9.571 1.00 83.44 190 SER A C 1
ATOM 1397 O O . SER A 1 190 ? 11.588 13.079 -10.145 1.00 83.44 190 SER A O 1
ATOM 1399 N N . ALA A 1 191 ? 10.096 11.524 -9.482 1.00 84.06 191 ALA A N 1
ATOM 1400 C CA . ALA A 1 191 ? 8.944 12.183 -10.076 1.00 84.06 191 ALA A CA 1
ATOM 1401 C C . ALA A 1 191 ? 8.037 12.791 -9.008 1.00 84.06 191 ALA A C 1
ATOM 1403 O O . ALA A 1 191 ? 7.909 12.295 -7.883 1.00 84.06 191 ALA A O 1
ATOM 1404 N N . SER A 1 192 ? 7.396 13.900 -9.361 1.00 86.44 192 SER A N 1
ATOM 1405 C CA . SER A 1 192 ? 6.414 14.545 -8.507 1.00 86.44 192 SER A CA 1
ATOM 1406 C C . SER A 1 192 ? 5.440 15.377 -9.324 1.00 86.44 192 SER A C 1
ATOM 1408 O O . SER A 1 192 ? 5.855 16.159 -10.173 1.00 86.44 192 SER A O 1
ATOM 1410 N N . GLY A 1 193 ? 4.156 15.288 -8.992 1.00 79.00 193 GLY A N 1
ATOM 1411 C CA . GLY A 1 193 ? 3.139 16.151 -9.576 1.00 79.00 193 GLY A CA 1
ATOM 1412 C C . GLY A 1 193 ? 1.733 15.795 -9.117 1.00 79.00 193 GLY A C 1
ATOM 1413 O O . GLY A 1 193 ? 1.505 14.786 -8.450 1.00 79.00 193 GLY A O 1
ATOM 1414 N N . ILE A 1 194 ? 0.790 16.670 -9.444 1.00 78.88 194 ILE A N 1
ATOM 1415 C CA . ILE A 1 194 ? -0.636 16.330 -9.456 1.00 78.88 194 ILE A CA 1
ATOM 1416 C C . ILE A 1 194 ? -0.900 15.575 -10.765 1.00 78.88 194 ILE A C 1
ATOM 1418 O O . ILE A 1 194 ? -0.184 15.802 -11.736 1.00 78.88 194 ILE A O 1
ATOM 1422 N N . TYR A 1 195 ? -1.895 14.683 -10.806 1.00 76.69 195 TYR A N 1
ATOM 1423 C CA . TYR A 1 195 ? -2.196 13.849 -11.981 1.00 76.69 195 TYR A CA 1
ATOM 1424 C C . TYR A 1 195 ? -2.119 14.623 -13.314 1.00 76.69 195 TYR A C 1
ATOM 1426 O O . TYR A 1 195 ? -1.312 14.285 -14.177 1.00 76.69 195 TYR A O 1
ATOM 1434 N N . ASP A 1 196 ? -2.849 15.737 -13.432 1.00 75.44 196 ASP A N 1
ATOM 1435 C CA . ASP A 1 196 ? -2.893 16.574 -14.645 1.00 75.44 196 ASP A CA 1
ATOM 1436 C C . ASP A 1 196 ? -1.559 17.236 -15.023 1.00 75.44 196 ASP A C 1
ATOM 1438 O O . ASP A 1 196 ? -1.382 17.677 -16.165 1.00 75.44 196 ASP A O 1
ATOM 1442 N N . ASP A 1 197 ? -0.638 17.365 -14.071 1.00 76.69 197 ASP A N 1
ATOM 1443 C CA . ASP A 1 197 ? 0.702 17.896 -14.308 1.00 76.69 197 ASP A CA 1
ATOM 1444 C C . ASP A 1 197 ? 1.636 16.784 -14.783 1.00 76.69 197 ASP A C 1
ATOM 1446 O O . ASP A 1 197 ? 2.367 16.983 -15.751 1.00 76.69 197 ASP A O 1
ATOM 1450 N N . VAL A 1 198 ? 1.564 15.597 -14.163 1.00 73.31 198 VAL A N 1
ATOM 1451 C CA . VAL A 1 198 ? 2.405 14.442 -14.525 1.00 73.31 198 VAL A CA 1
ATOM 1452 C C . VAL A 1 198 ? 2.093 13.952 -15.939 1.00 73.31 198 VAL A C 1
ATOM 1454 O O . VAL A 1 198 ? 3.020 13.641 -16.679 1.00 73.31 198 VAL A O 1
ATOM 1457 N N . VAL A 1 199 ? 0.825 13.988 -16.374 1.00 74.88 199 VAL A N 1
ATOM 1458 C CA . VAL A 1 199 ? 0.423 13.618 -17.751 1.00 74.88 199 VAL A CA 1
ATOM 1459 C C . VAL A 1 199 ? 1.143 14.464 -18.814 1.00 74.88 199 VAL A C 1
ATOM 1461 O O . VAL A 1 199 ? 1.307 14.036 -19.953 1.00 74.88 199 VAL A O 1
ATOM 1464 N N . LYS A 1 200 ? 1.579 15.678 -18.461 1.00 76.38 200 LYS A N 1
ATOM 1465 C CA . LYS A 1 200 ? 2.266 16.604 -19.375 1.00 76.38 200 LYS A CA 1
ATOM 1466 C C . LYS A 1 200 ? 3.791 16.473 -19.322 1.00 76.38 200 LYS A C 1
ATOM 1468 O O . LYS A 1 200 ? 4.476 17.148 -20.091 1.00 76.38 200 LYS A O 1
ATOM 1473 N N . MET A 1 201 ? 4.329 15.674 -18.400 1.00 76.19 201 MET A N 1
ATOM 1474 C CA . MET A 1 201 ? 5.769 15.476 -18.242 1.00 76.19 201 MET A CA 1
ATOM 1475 C C . MET A 1 201 ? 6.306 14.507 -19.301 1.00 76.19 201 MET A C 1
ATOM 1477 O O . MET A 1 201 ? 5.570 13.712 -19.880 1.00 76.19 201 MET A O 1
ATOM 1481 N N . ALA A 1 202 ? 7.612 14.578 -19.569 1.00 71.12 202 ALA A N 1
ATOM 1482 C CA . ALA A 1 202 ? 8.263 13.626 -20.464 1.00 71.12 202 ALA A CA 1
ATOM 1483 C C . ALA A 1 202 ? 8.131 12.189 -19.913 1.00 71.12 202 ALA A C 1
ATOM 1485 O O . ALA A 1 202 ? 8.231 12.005 -18.697 1.00 71.12 202 ALA A O 1
ATOM 1486 N N . PRO A 1 203 ? 7.939 11.173 -20.771 1.00 74.00 203 PRO A N 1
ATOM 1487 C CA . PRO A 1 203 ? 7.725 9.802 -20.322 1.00 74.00 203 PRO A CA 1
ATOM 1488 C C . PRO A 1 203 ? 8.991 9.240 -19.659 1.00 74.00 203 PRO A C 1
ATOM 1490 O O . PRO A 1 203 ? 10.010 9.021 -20.322 1.00 74.00 203 PRO A O 1
ATOM 1493 N N . SER A 1 204 ? 8.909 9.000 -18.351 1.00 87.50 204 SER A N 1
ATOM 1494 C CA . SER A 1 204 ? 9.892 8.277 -17.537 1.00 87.50 204 SER A CA 1
ATOM 1495 C C . SER A 1 204 ? 9.183 7.183 -16.747 1.00 87.50 204 SER A C 1
ATOM 1497 O O . SER A 1 204 ? 7.976 7.273 -16.513 1.00 87.50 204 SER A O 1
ATOM 1499 N N . GLY A 1 205 ? 9.926 6.170 -16.300 1.00 88.81 205 GLY A N 1
ATOM 1500 C CA . GLY A 1 205 ? 9.342 5.078 -15.518 1.00 88.81 205 GLY A CA 1
ATOM 1501 C C . GLY A 1 205 ? 8.647 5.553 -14.242 1.00 88.81 205 GLY A C 1
ATOM 1502 O O . GLY A 1 205 ? 7.536 5.128 -13.935 1.00 88.81 205 GLY A O 1
ATOM 1503 N N . GLU A 1 206 ? 9.248 6.514 -13.541 1.00 91.50 206 GLU A N 1
ATOM 1504 C CA . GLU A 1 206 ? 8.666 7.111 -12.342 1.00 91.50 206 GLU A CA 1
ATOM 1505 C C . GLU A 1 206 ? 7.388 7.919 -12.622 1.00 91.50 206 GLU A C 1
ATOM 1507 O O . GLU A 1 206 ? 6.463 7.895 -11.807 1.00 91.50 206 GLU A O 1
ATOM 1512 N N . ASN A 1 207 ? 7.298 8.604 -13.768 1.00 90.06 207 ASN A N 1
ATOM 1513 C CA . ASN A 1 207 ? 6.087 9.329 -14.161 1.00 90.06 207 ASN A CA 1
ATOM 1514 C C . ASN A 1 207 ? 4.944 8.356 -14.476 1.00 90.06 207 ASN A C 1
ATOM 1516 O O . ASN A 1 207 ? 3.843 8.536 -13.959 1.00 90.06 207 ASN A O 1
ATOM 1520 N N . GLU A 1 208 ? 5.213 7.303 -15.253 1.00 89.06 208 GLU A N 1
ATOM 1521 C CA . GLU A 1 208 ? 4.227 6.259 -15.572 1.00 89.06 208 GLU A CA 1
ATOM 1522 C C . GLU A 1 208 ? 3.710 5.569 -14.303 1.00 89.06 208 GLU A C 1
ATOM 1524 O O . GLU A 1 208 ? 2.506 5.368 -14.129 1.00 89.06 208 GLU A O 1
ATOM 1529 N N . LEU A 1 209 ? 4.608 5.283 -13.358 1.00 91.50 209 LEU A N 1
ATOM 1530 C CA . LEU A 1 209 ? 4.251 4.698 -12.070 1.00 91.50 209 LEU A CA 1
ATOM 1531 C C . LEU A 1 209 ? 3.331 5.615 -11.250 1.00 91.50 209 LEU A C 1
ATOM 1533 O O . LEU A 1 209 ? 2.334 5.156 -10.685 1.00 91.50 209 LEU A O 1
ATOM 1537 N N . LEU A 1 210 ? 3.641 6.915 -11.188 1.00 91.06 210 LEU A N 1
ATOM 1538 C CA . LEU A 1 210 ? 2.788 7.886 -10.503 1.00 91.06 210 LEU A CA 1
ATOM 1539 C C . LEU A 1 210 ? 1.416 8.011 -11.160 1.00 91.06 210 LEU A C 1
ATOM 1541 O O . LEU A 1 210 ? 0.413 8.054 -10.447 1.00 91.06 210 LEU A O 1
ATOM 1545 N N . LEU A 1 211 ? 1.365 8.049 -12.492 1.00 89.56 211 LEU A N 1
ATOM 1546 C CA . LEU A 1 211 ? 0.116 8.127 -13.247 1.00 89.56 211 LEU A CA 1
ATOM 1547 C C . LEU A 1 211 ? -0.759 6.905 -12.999 1.00 89.56 211 LEU A C 1
ATOM 1549 O O . LEU A 1 211 ? -1.933 7.059 -12.664 1.00 89.56 211 LEU A O 1
ATOM 1553 N N . ALA A 1 212 ? -0.182 5.705 -13.082 1.00 91.12 212 ALA A N 1
ATOM 1554 C CA . ALA A 1 212 ? -0.899 4.461 -12.843 1.00 91.12 212 ALA A CA 1
ATOM 1555 C C . ALA A 1 212 ? -1.499 4.410 -11.429 1.00 91.12 212 ALA A C 1
ATOM 1557 O O . ALA A 1 212 ? -2.645 3.990 -11.247 1.00 91.12 212 ALA A O 1
ATOM 1558 N N . LEU A 1 213 ? -0.750 4.861 -10.417 1.00 92.25 213 LEU A N 1
ATOM 1559 C CA . LEU A 1 213 ? -1.223 4.883 -9.032 1.00 92.25 213 LEU A CA 1
ATOM 1560 C C . LEU A 1 213 ? -2.287 5.951 -8.788 1.00 92.25 213 LEU A C 1
ATOM 1562 O O . LEU A 1 213 ? -3.308 5.645 -8.174 1.00 92.25 213 LEU A O 1
ATOM 1566 N N . ALA A 1 214 ? -2.077 7.172 -9.276 1.00 90.38 214 ALA A N 1
ATOM 1567 C CA . ALA A 1 214 ? -3.027 8.265 -9.116 1.00 90.38 214 ALA A CA 1
ATOM 1568 C C . ALA A 1 214 ? -4.352 8.000 -9.859 1.00 90.38 214 ALA A C 1
ATOM 1570 O O . ALA A 1 214 ? -5.411 8.299 -9.312 1.00 90.38 214 ALA A O 1
ATOM 1571 N N . ASP A 1 215 ? -4.312 7.372 -11.042 1.00 90.44 215 ASP A N 1
ATOM 1572 C CA . ASP A 1 215 ? -5.508 6.921 -11.775 1.00 90.44 215 ASP A CA 1
ATOM 1573 C C . ASP A 1 215 ? -6.275 5.833 -11.011 1.00 90.44 215 ASP A C 1
ATOM 1575 O O . ASP A 1 215 ? -7.499 5.873 -10.892 1.00 90.44 215 ASP A O 1
ATOM 1579 N N . LYS A 1 216 ? -5.560 4.842 -10.467 1.00 92.12 216 LYS A N 1
ATOM 1580 C CA . LYS A 1 216 ? -6.187 3.706 -9.775 1.00 92.12 216 LYS A CA 1
ATOM 1581 C C . LYS A 1 216 ? -6.662 4.037 -8.364 1.00 92.12 216 LYS A C 1
ATOM 1583 O O . LYS A 1 216 ? -7.513 3.318 -7.840 1.00 92.12 216 LYS A O 1
ATOM 1588 N N . LEU A 1 217 ? -6.121 5.083 -7.744 1.00 90.69 217 LEU A N 1
ATOM 1589 C CA . LEU A 1 217 ? -6.414 5.490 -6.369 1.00 90.69 217 LEU A CA 1
ATOM 1590 C C . LEU A 1 217 ? -6.774 6.989 -6.288 1.00 90.69 217 LEU A C 1
ATOM 1592 O O . LEU A 1 217 ? -6.116 7.734 -5.554 1.00 90.69 217 LEU A O 1
ATOM 1596 N N . PRO A 1 218 ? -7.836 7.442 -6.985 1.00 86.62 218 PRO A N 1
ATOM 1597 C CA . PRO A 1 218 ? -8.162 8.866 -7.105 1.00 86.62 218 PRO A CA 1
ATOM 1598 C C . PRO A 1 218 ? -8.600 9.499 -5.776 1.00 86.62 218 PRO A C 1
ATOM 1600 O O . PRO A 1 218 ? -8.399 10.690 -5.555 1.00 86.62 218 PRO A O 1
ATOM 1603 N N . ASP A 1 219 ? -9.155 8.704 -4.858 1.00 86.75 219 ASP A N 1
ATOM 1604 C CA . ASP A 1 219 ? -9.668 9.187 -3.570 1.00 86.75 219 ASP A CA 1
ATOM 1605 C C . ASP A 1 219 ? -8.569 9.373 -2.503 1.00 86.75 219 ASP A C 1
ATOM 1607 O O . ASP A 1 219 ? -8.834 9.832 -1.384 1.00 86.75 219 ASP A O 1
ATOM 1611 N N . ILE A 1 220 ? -7.316 9.007 -2.805 1.00 85.12 220 ILE A N 1
ATOM 1612 C CA . ILE A 1 220 ? -6.212 9.100 -1.847 1.00 85.12 220 ILE A CA 1
ATOM 1613 C C . ILE A 1 220 ? -5.632 10.517 -1.834 1.00 85.12 220 ILE A C 1
ATOM 1615 O O . ILE A 1 220 ? -4.802 10.897 -2.653 1.00 85.12 220 ILE A O 1
ATOM 1619 N N . ASN A 1 221 ? -6.010 11.281 -0.808 1.00 85.56 221 ASN A N 1
ATOM 1620 C CA . ASN A 1 221 ? -5.451 12.613 -0.543 1.00 85.56 221 ASN A CA 1
ATOM 1621 C C . ASN A 1 221 ? -4.208 12.601 0.356 1.00 85.56 221 ASN A C 1
ATOM 1623 O O . ASN A 1 221 ? -3.422 13.549 0.341 1.00 85.56 221 ASN A O 1
ATOM 1627 N N . LYS A 1 222 ? -4.053 11.555 1.172 1.00 90.50 222 LYS A N 1
ATOM 1628 C CA . LYS A 1 222 ? -2.924 11.377 2.084 1.00 90.50 222 LYS A 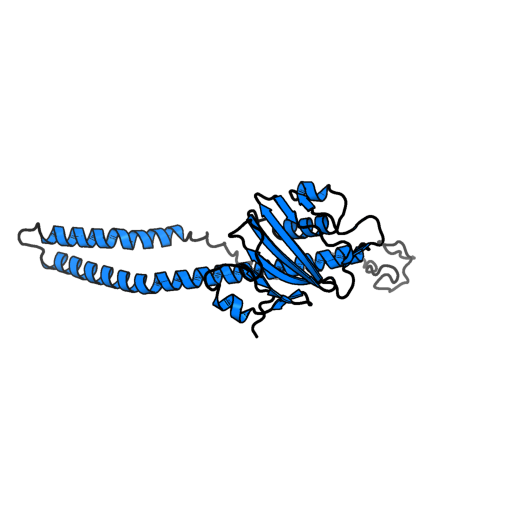CA 1
ATOM 1629 C C . LYS A 1 222 ? -2.541 9.905 2.141 1.00 90.50 222 LYS A C 1
ATOM 1631 O O . LYS A 1 222 ? -3.343 9.082 2.582 1.00 90.50 222 LYS A O 1
ATOM 1636 N N . ALA A 1 223 ? -1.320 9.592 1.724 1.00 92.75 223 ALA A N 1
ATOM 1637 C CA . ALA A 1 223 ? -0.751 8.263 1.872 1.00 92.75 223 ALA A CA 1
ATOM 1638 C C . ALA A 1 223 ? 0.775 8.290 1.911 1.00 92.75 223 ALA A C 1
ATOM 1640 O O . ALA A 1 223 ? 1.416 9.159 1.319 1.00 92.75 223 ALA A O 1
ATOM 1641 N N . SER A 1 224 ? 1.330 7.280 2.565 1.00 94.81 224 SER A N 1
ATOM 1642 C CA . SER A 1 224 ? 2.720 6.873 2.449 1.00 94.81 224 SER A CA 1
ATOM 1643 C C . SER A 1 224 ? 2.753 5.405 2.043 1.00 94.81 224 SER A C 1
ATOM 1645 O O . SER A 1 224 ? 2.051 4.571 2.624 1.00 94.81 224 SER A O 1
ATOM 1647 N N . ILE A 1 225 ? 3.505 5.120 0.994 1.00 96.25 225 ILE A N 1
ATOM 1648 C CA . ILE A 1 225 ? 3.613 3.826 0.339 1.00 96.25 225 ILE A CA 1
ATOM 1649 C C . ILE A 1 225 ? 5.098 3.516 0.219 1.00 96.25 225 ILE A C 1
ATOM 1651 O O . ILE A 1 225 ? 5.878 4.354 -0.221 1.00 96.25 225 ILE A O 1
ATOM 1655 N N . HIS A 1 226 ? 5.469 2.301 0.575 1.00 96.81 226 HIS A N 1
ATOM 1656 C CA . HIS A 1 226 ? 6.783 1.758 0.296 1.00 96.81 226 HIS A CA 1
ATOM 1657 C C . HIS A 1 226 ? 6.591 0.463 -0.487 1.00 96.81 226 HIS A C 1
ATOM 1659 O O . HIS A 1 226 ? 5.758 -0.365 -0.111 1.00 96.81 226 HIS A O 1
ATOM 1665 N N . ILE A 1 227 ? 7.298 0.304 -1.600 1.00 97.00 227 ILE A N 1
ATOM 1666 C CA . ILE A 1 227 ? 7.203 -0.889 -2.444 1.00 97.00 227 ILE A CA 1
ATOM 1667 C C . ILE A 1 227 ? 8.582 -1.467 -2.713 1.00 97.00 227 ILE A C 1
ATOM 1669 O O . ILE A 1 227 ? 9.538 -0.725 -2.914 1.00 97.00 227 ILE A O 1
ATOM 1673 N N . ALA A 1 228 ? 8.641 -2.791 -2.798 1.00 96.75 228 ALA A N 1
ATOM 1674 C CA . ALA A 1 228 ? 9.776 -3.521 -3.330 1.00 96.75 228 ALA A CA 1
ATOM 1675 C C . ALA A 1 228 ? 9.401 -4.090 -4.697 1.00 96.75 228 ALA A C 1
ATOM 1677 O O . ALA A 1 228 ? 8.313 -4.653 -4.887 1.00 96.75 228 ALA A O 1
ATOM 1678 N N . VAL A 1 229 ? 10.309 -3.930 -5.648 1.00 95.94 229 VAL A N 1
ATOM 1679 C CA . VAL A 1 229 ? 10.219 -4.472 -6.995 1.00 95.94 229 VAL A CA 1
ATOM 1680 C C . VAL A 1 229 ? 11.414 -5.385 -7.202 1.00 95.94 229 VAL A C 1
ATOM 1682 O O . VAL A 1 229 ? 12.552 -4.967 -7.007 1.00 95.94 229 VAL A O 1
ATOM 1685 N N . TYR A 1 230 ? 11.153 -6.619 -7.605 1.00 95.19 230 TYR A N 1
ATOM 1686 C CA . TYR A 1 230 ? 12.172 -7.607 -7.923 1.00 95.19 230 TYR A CA 1
ATOM 1687 C C . TYR A 1 230 ? 11.836 -8.254 -9.262 1.00 95.19 230 TYR A C 1
ATOM 1689 O O . TYR A 1 230 ? 10.680 -8.597 -9.519 1.00 95.19 230 TYR A O 1
ATOM 1697 N N . ASP A 1 231 ? 12.842 -8.387 -10.127 1.00 91.50 231 ASP A N 1
ATOM 1698 C CA . ASP A 1 231 ? 12.711 -9.051 -11.433 1.00 91.50 231 ASP A CA 1
ATOM 1699 C C . ASP A 1 231 ? 11.552 -8.497 -12.296 1.00 91.50 231 ASP A C 1
ATOM 1701 O O . ASP A 1 231 ? 10.780 -9.229 -12.913 1.00 91.50 231 ASP A O 1
ATOM 1705 N N . GLY A 1 232 ? 11.371 -7.171 -12.280 1.00 88.50 232 GLY A N 1
ATOM 1706 C CA . GLY A 1 232 ? 10.335 -6.483 -13.061 1.00 88.50 232 GLY A CA 1
ATOM 1707 C C . GLY A 1 232 ? 8.912 -6.604 -12.508 1.00 88.50 232 GLY A C 1
ATOM 1708 O O . GLY A 1 232 ? 7.959 -6.221 -13.185 1.00 88.50 232 GLY A O 1
ATOM 1709 N N . ARG A 1 233 ? 8.725 -7.104 -11.280 1.00 91.31 233 ARG A N 1
ATOM 1710 C CA . ARG A 1 233 ? 7.408 -7.206 -10.631 1.00 91.31 233 ARG A CA 1
ATOM 1711 C C . ARG A 1 233 ? 7.433 -6.635 -9.228 1.00 91.31 233 ARG A C 1
ATOM 1713 O O . ARG A 1 233 ? 8.426 -6.745 -8.519 1.00 91.31 233 ARG A O 1
ATOM 1720 N N . CYS A 1 234 ? 6.318 -6.054 -8.799 1.00 95.25 234 CYS A N 1
ATOM 1721 C CA . CYS A 1 234 ? 6.188 -5.626 -7.414 1.00 95.25 234 CYS A CA 1
ATOM 1722 C C . CYS A 1 234 ? 5.958 -6.855 -6.530 1.00 95.25 234 CYS A C 1
ATOM 1724 O O . CYS A 1 234 ? 4.970 -7.573 -6.693 1.00 95.25 234 CYS A O 1
ATOM 1726 N N . THR A 1 235 ? 6.889 -7.111 -5.619 1.00 95.00 235 THR A N 1
ATOM 1727 C CA . THR A 1 235 ? 6.897 -8.291 -4.748 1.00 95.00 235 THR A CA 1
ATOM 1728 C C . THR A 1 235 ? 6.408 -7.977 -3.349 1.00 95.00 235 THR A C 1
ATOM 1730 O O . THR A 1 235 ? 5.818 -8.849 -2.719 1.00 95.00 235 THR A O 1
ATOM 1733 N N . ALA A 1 236 ? 6.590 -6.743 -2.874 1.00 95.75 236 ALA A N 1
ATOM 1734 C CA . ALA A 1 236 ? 6.102 -6.310 -1.574 1.00 95.75 236 ALA A CA 1
ATOM 1735 C C . ALA A 1 236 ? 5.589 -4.865 -1.600 1.00 95.75 236 ALA A C 1
ATOM 1737 O O . ALA A 1 236 ? 6.086 -4.019 -2.340 1.00 95.75 236 ALA A O 1
ATOM 1738 N N . CYS A 1 237 ? 4.592 -4.574 -0.769 1.00 96.81 237 CYS A N 1
ATOM 1739 C CA . CYS A 1 237 ? 4.047 -3.239 -0.568 1.00 96.81 237 CYS A CA 1
ATOM 1740 C C . CYS A 1 237 ? 3.621 -3.035 0.882 1.00 96.81 237 CYS A C 1
ATOM 1742 O O . CYS A 1 237 ? 2.888 -3.852 1.446 1.00 96.81 237 CYS A O 1
ATOM 1744 N N . ALA A 1 238 ? 4.051 -1.912 1.450 1.00 96.31 238 ALA A N 1
ATOM 1745 C CA . ALA A 1 238 ? 3.563 -1.343 2.690 1.00 96.31 238 ALA A CA 1
ATOM 1746 C C . ALA A 1 238 ? 2.815 -0.037 2.411 1.00 96.31 238 ALA A C 1
ATOM 1748 O O . ALA A 1 238 ? 3.276 0.811 1.652 1.00 96.31 238 ALA A O 1
ATOM 1749 N N . PHE A 1 239 ? 1.655 0.132 3.037 1.00 95.38 239 PHE A N 1
ATOM 1750 C CA . PHE A 1 239 ? 0.746 1.245 2.787 1.00 95.38 239 PHE A CA 1
ATOM 1751 C C . PHE A 1 239 ? 0.173 1.806 4.087 1.00 95.38 239 PHE A C 1
ATOM 1753 O O . PHE A 1 239 ? -0.351 1.067 4.919 1.00 95.38 239 PHE A O 1
ATOM 1760 N N . SER A 1 240 ? 0.189 3.128 4.240 1.00 93.62 240 SER A N 1
ATOM 1761 C CA . SER A 1 240 ? -0.463 3.822 5.349 1.00 93.62 240 SER A CA 1
ATOM 1762 C C . SER A 1 240 ? -1.159 5.093 4.885 1.00 93.62 240 SER A C 1
ATOM 1764 O O . SER A 1 240 ? -0.586 5.885 4.145 1.00 93.62 240 SER A O 1
ATOM 1766 N N . GLN A 1 241 ? -2.369 5.333 5.391 1.00 90.38 241 GLN A N 1
ATOM 1767 C CA . GLN A 1 241 ? -3.054 6.630 5.272 1.00 90.38 241 GLN A CA 1
ATOM 1768 C C . GLN A 1 241 ? -2.890 7.499 6.531 1.00 90.38 241 GLN A C 1
ATOM 1770 O O . GLN A 1 241 ? -3.278 8.668 6.552 1.00 90.38 241 GLN A O 1
ATOM 1775 N N . GLU A 1 242 ? -2.309 6.952 7.604 1.00 84.38 242 GLU A N 1
ATOM 1776 C CA . GLU A 1 242 ? -2.182 7.655 8.886 1.00 84.38 242 GLU A CA 1
ATOM 1777 C C . GLU A 1 242 ? -1.036 8.680 8.860 1.00 84.38 242 GLU A C 1
ATOM 1779 O O . GLU A 1 242 ? -1.105 9.732 9.505 1.00 84.38 242 GLU A O 1
ATOM 1784 N N . THR A 1 243 ? -0.015 8.436 8.035 1.00 82.69 243 THR A N 1
ATOM 1785 C CA . THR A 1 243 ? 1.195 9.260 7.917 1.00 82.69 243 THR A CA 1
ATOM 1786 C C . THR A 1 243 ? 1.444 9.736 6.483 1.00 82.69 243 THR A C 1
ATOM 1788 O O . THR A 1 243 ? 0.922 9.172 5.528 1.00 82.69 243 THR A O 1
ATOM 1791 N N . TYR A 1 244 ? 2.229 10.806 6.352 1.00 79.31 244 TYR A N 1
ATOM 1792 C CA . TYR A 1 244 ? 2.815 11.279 5.088 1.00 79.31 244 TYR A CA 1
ATOM 1793 C C . TYR A 1 244 ? 4.357 11.236 5.115 1.00 79.31 244 TYR A C 1
ATOM 1795 O O . TYR A 1 244 ? 5.019 11.623 4.152 1.00 79.31 244 TYR A O 1
ATOM 1803 N N . ASN A 1 245 ? 4.946 10.787 6.228 1.00 88.25 245 ASN A N 1
ATOM 1804 C CA . ASN A 1 245 ? 6.388 10.584 6.342 1.00 88.25 245 ASN A CA 1
ATOM 1805 C C . ASN A 1 245 ? 6.791 9.304 5.610 1.00 88.25 245 ASN A C 1
ATOM 1807 O O . ASN A 1 245 ? 5.966 8.406 5.441 1.00 88.25 245 ASN A O 1
ATOM 1811 N N . THR A 1 246 ? 8.055 9.222 5.186 1.00 89.38 246 THR A N 1
ATOM 1812 C CA . THR A 1 246 ? 8.609 7.976 4.636 1.00 89.38 246 THR A CA 1
ATOM 1813 C C . THR A 1 246 ? 8.428 6.861 5.657 1.00 89.38 246 THR A C 1
ATOM 1815 O O . THR A 1 246 ? 8.671 7.090 6.844 1.00 89.38 246 THR A O 1
ATOM 1818 N N . LEU A 1 247 ? 7.966 5.698 5.200 1.00 93.19 247 LEU A N 1
ATOM 1819 C CA . LEU A 1 247 ? 7.842 4.539 6.068 1.00 93.19 247 LEU A CA 1
ATOM 1820 C C . LEU A 1 247 ? 9.242 4.007 6.392 1.00 93.19 247 LEU A C 1
ATOM 1822 O O . LEU A 1 247 ? 10.087 3.896 5.509 1.00 93.19 247 LEU A O 1
ATOM 1826 N N . ALA A 1 248 ? 9.492 3.687 7.653 1.00 91.75 248 ALA A N 1
ATOM 1827 C CA . ALA A 1 248 ? 10.762 3.153 8.115 1.00 91.75 248 ALA A CA 1
ATOM 1828 C C . ALA A 1 248 ? 10.727 1.621 8.203 1.00 91.75 248 ALA A C 1
ATOM 1830 O O . ALA A 1 248 ? 9.834 1.043 8.830 1.00 91.75 248 ALA A O 1
ATOM 1831 N N . GLU A 1 249 ? 11.737 0.962 7.638 1.00 91.69 249 GLU A N 1
ATOM 1832 C CA . GLU A 1 249 ? 11.925 -0.482 7.777 1.00 91.69 249 GLU A CA 1
ATOM 1833 C C . GLU A 1 249 ? 12.006 -0.891 9.259 1.00 91.69 249 GLU A C 1
ATOM 1835 O O . GLU A 1 249 ? 12.509 -0.154 10.110 1.00 91.69 249 GLU A O 1
ATOM 1840 N N . SER A 1 250 ? 11.500 -2.080 9.592 1.00 88.19 250 SER A N 1
ATOM 1841 C CA . SER A 1 250 ? 11.430 -2.667 10.939 1.00 88.19 250 SER A CA 1
ATOM 1842 C C . SER A 1 250 ? 10.534 -1.916 11.934 1.00 88.19 250 SER A C 1
ATOM 1844 O O . SER A 1 250 ? 10.181 -2.474 12.976 1.00 88.19 250 SER A O 1
ATOM 1846 N N . VAL A 1 251 ? 10.122 -0.688 11.617 1.00 88.88 251 VAL A N 1
ATOM 1847 C CA . VAL A 1 251 ? 9.245 0.157 12.435 1.00 88.88 251 VAL A CA 1
ATOM 1848 C C . VAL A 1 251 ? 7.841 0.187 11.839 1.00 88.88 251 VAL A C 1
ATOM 1850 O O . VAL A 1 251 ? 6.869 -0.156 12.510 1.00 88.88 251 VAL A O 1
ATOM 1853 N N . ASP A 1 252 ? 7.731 0.558 10.568 1.00 91.25 252 ASP A N 1
ATOM 1854 C CA . ASP A 1 252 ? 6.469 0.718 9.848 1.00 91.25 252 ASP A CA 1
ATOM 1855 C C . ASP A 1 252 ? 6.134 -0.495 8.980 1.00 91.25 252 ASP A C 1
ATOM 1857 O O . ASP A 1 252 ? 4.959 -0.784 8.785 1.00 91.25 252 ASP A O 1
ATOM 1861 N N . TYR A 1 253 ? 7.136 -1.229 8.495 1.00 92.19 253 TYR A N 1
ATOM 1862 C CA . TYR A 1 253 ? 6.956 -2.470 7.740 1.00 92.19 253 TYR A CA 1
ATOM 1863 C C . TYR A 1 253 ? 8.070 -3.486 8.059 1.00 92.19 253 TYR A C 1
ATOM 1865 O O . TYR A 1 253 ? 9.100 -3.100 8.619 1.00 92.19 253 TYR A O 1
ATOM 1873 N N . PRO A 1 254 ? 7.868 -4.790 7.784 1.00 93.00 254 PRO A N 1
ATOM 1874 C CA . PRO A 1 254 ? 8.887 -5.819 8.005 1.00 93.00 254 PRO A CA 1
ATOM 1875 C C . PRO A 1 254 ? 10.113 -5.618 7.110 1.00 93.00 254 PRO A C 1
ATOM 1877 O O . PRO A 1 254 ? 10.020 -4.964 6.082 1.00 93.00 254 PRO A O 1
ATOM 1880 N N . LYS A 1 255 ? 11.247 -6.224 7.458 1.00 92.00 255 LYS A N 1
ATOM 1881 C CA . LYS A 1 255 ? 12.460 -6.141 6.631 1.00 92.00 255 LYS A CA 1
ATOM 1882 C C . LYS A 1 255 ? 12.243 -6.715 5.239 1.00 92.00 255 LYS A C 1
ATOM 1884 O O . LYS A 1 255 ? 11.510 -7.695 5.110 1.00 92.00 255 LYS A O 1
ATOM 1889 N N . ILE A 1 256 ? 12.923 -6.188 4.230 1.00 92.75 256 ILE A N 1
ATOM 1890 C CA . ILE A 1 256 ? 12.877 -6.741 2.870 1.00 92.75 256 ILE A CA 1
ATOM 1891 C C . ILE A 1 256 ? 14.117 -7.614 2.632 1.00 92.75 256 ILE A C 1
ATOM 1893 O O . ILE A 1 256 ? 15.232 -7.248 2.993 1.00 92.75 256 ILE A O 1
ATOM 1897 N N . ASN A 1 257 ? 13.920 -8.821 2.096 1.00 92.44 257 ASN A N 1
ATOM 1898 C CA . ASN A 1 257 ? 15.022 -9.717 1.736 1.00 92.44 257 ASN A CA 1
ATOM 1899 C C . ASN A 1 257 ? 15.568 -9.411 0.327 1.00 92.44 257 ASN A C 1
ATOM 1901 O O . ASN A 1 257 ? 15.028 -8.592 -0.410 1.00 92.44 257 ASN A O 1
ATOM 1905 N N . GLU A 1 258 ? 16.621 -10.119 -0.081 1.00 91.12 258 GLU A N 1
ATOM 1906 C CA . GLU A 1 258 ? 17.251 -9.968 -1.404 1.00 91.12 258 GLU A CA 1
ATOM 1907 C C . GLU A 1 258 ? 16.320 -10.248 -2.602 1.00 91.12 258 GLU A C 1
ATOM 1909 O O . GLU A 1 258 ? 16.593 -9.785 -3.707 1.00 91.12 258 GLU A O 1
ATOM 1914 N N . ASN A 1 259 ? 15.197 -10.940 -2.375 1.00 90.25 259 ASN A N 1
ATOM 1915 C CA . ASN A 1 259 ? 14.172 -11.237 -3.379 1.00 90.25 259 ASN A CA 1
ATOM 1916 C C . ASN A 1 259 ? 13.015 -10.221 -3.370 1.00 90.25 259 ASN A C 1
ATOM 1918 O O . ASN A 1 259 ? 12.001 -10.427 -4.036 1.00 90.25 259 ASN A O 1
ATOM 1922 N N . GLY A 1 260 ? 13.120 -9.143 -2.586 1.00 90.50 260 GLY A N 1
ATOM 1923 C CA . GLY A 1 260 ? 12.077 -8.126 -2.482 1.00 90.50 260 GLY A CA 1
ATOM 1924 C C . GLY A 1 260 ? 10.845 -8.565 -1.687 1.00 90.50 260 GLY A C 1
ATOM 1925 O O . GLY A 1 260 ? 9.779 -7.974 -1.844 1.00 90.50 260 GLY A O 1
ATOM 1926 N N . GLU A 1 261 ? 10.943 -9.603 -0.860 1.00 92.62 261 GLU A N 1
ATOM 1927 C CA . GLU A 1 261 ? 9.836 -10.105 -0.046 1.00 92.62 261 GLU A CA 1
ATOM 1928 C C . GLU A 1 261 ? 9.973 -9.668 1.414 1.00 92.62 261 GLU A C 1
ATOM 1930 O O . GLU A 1 261 ? 11.077 -9.498 1.938 1.00 92.62 261 GLU A O 1
ATOM 1935 N N . PHE A 1 262 ? 8.840 -9.555 2.111 1.00 92.69 262 PHE A N 1
ATOM 1936 C CA . PHE A 1 262 ? 8.857 -9.318 3.550 1.00 92.69 262 PHE A CA 1
ATOM 1937 C C . PHE A 1 262 ? 9.455 -10.510 4.307 1.00 92.69 262 PHE A C 1
ATOM 1939 O O . PHE A 1 262 ? 8.980 -11.642 4.220 1.00 92.69 262 PHE A O 1
ATOM 1946 N N . SER A 1 263 ? 10.451 -10.215 5.130 1.00 89.56 263 SER A N 1
ATOM 1947 C CA . SER A 1 263 ? 11.115 -11.111 6.070 1.00 89.56 263 SER A CA 1
ATOM 1948 C C . SER A 1 263 ? 10.820 -10.688 7.513 1.00 89.56 263 SER A C 1
ATOM 1950 O O . SER A 1 263 ? 10.365 -9.573 7.778 1.00 89.56 263 SER A O 1
ATOM 1952 N N . ASP A 1 264 ? 11.008 -11.606 8.467 1.00 84.88 264 ASP A N 1
ATOM 1953 C CA . ASP A 1 264 ? 10.723 -11.379 9.894 1.00 84.88 264 ASP A CA 1
ATOM 1954 C C . ASP A 1 264 ? 9.280 -10.901 10.200 1.00 84.88 264 ASP A C 1
ATOM 1956 O O . ASP A 1 264 ? 9.025 -10.285 11.240 1.00 84.88 264 ASP A O 1
ATOM 1960 N N . TYR A 1 265 ? 8.306 -11.218 9.332 1.00 86.88 265 TYR A N 1
ATOM 1961 C CA . TYR A 1 265 ? 6.918 -10.744 9.450 1.00 86.88 265 TYR A CA 1
ATOM 1962 C C . TYR A 1 265 ? 6.295 -11.059 10.816 1.00 86.88 265 TYR A C 1
ATOM 1964 O O . TYR A 1 265 ? 5.716 -10.178 11.450 1.00 86.88 265 TYR A O 1
ATOM 1972 N N . SER A 1 266 ? 6.441 -12.296 11.295 1.00 84.94 266 SER A N 1
ATOM 1973 C CA . SER A 1 266 ? 5.856 -12.748 12.563 1.00 84.94 266 SER A CA 1
ATOM 1974 C C . SER A 1 266 ? 6.386 -11.938 13.756 1.00 84.94 266 SER A C 1
ATOM 1976 O O . SER A 1 266 ? 5.601 -11.448 14.570 1.00 84.94 266 SER A O 1
ATOM 1978 N N . ARG A 1 267 ? 7.702 -11.675 13.799 1.00 84.75 267 ARG A N 1
ATOM 1979 C CA . ARG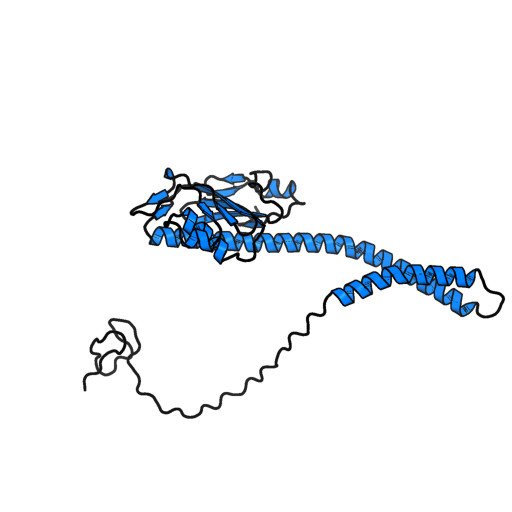 A 1 267 ? 8.331 -10.835 14.832 1.00 84.75 267 ARG A CA 1
ATOM 1980 C C . ARG A 1 267 ? 7.882 -9.378 14.724 1.00 84.75 267 ARG A C 1
ATOM 1982 O O . ARG A 1 267 ? 7.557 -8.758 15.736 1.00 84.75 267 ARG A O 1
ATOM 1989 N N . TRP A 1 268 ? 7.852 -8.827 13.512 1.00 89.44 268 TRP A N 1
ATOM 1990 C CA . TRP A 1 268 ? 7.407 -7.452 13.289 1.00 89.44 268 TRP A CA 1
ATOM 1991 C C . TRP A 1 268 ? 5.944 -7.261 13.714 1.00 89.44 268 TRP A C 1
ATOM 1993 O O . TRP A 1 268 ? 5.626 -6.307 14.427 1.00 89.44 268 TRP A O 1
ATOM 2003 N N . LYS A 1 269 ? 5.064 -8.197 13.346 1.00 85.56 269 LYS A N 1
ATOM 2004 C CA . LYS A 1 269 ? 3.637 -8.173 13.682 1.00 85.56 269 LYS A CA 1
ATOM 2005 C C . LYS A 1 269 ? 3.411 -8.173 15.187 1.00 85.56 269 LYS A C 1
ATOM 2007 O O . LYS A 1 269 ? 2.530 -7.459 15.667 1.00 85.56 269 LYS A O 1
ATOM 2012 N N . ASP A 1 270 ? 4.190 -8.954 15.932 1.00 84.50 270 ASP A N 1
ATOM 2013 C CA . ASP A 1 270 ? 4.043 -9.016 17.381 1.00 84.50 270 ASP A CA 1
ATOM 2014 C C . ASP A 1 270 ? 4.386 -7.695 18.074 1.00 84.50 270 ASP A C 1
ATOM 2016 O O . ASP A 1 270 ? 3.694 -7.304 19.017 1.00 84.50 270 ASP A O 1
ATOM 2020 N N . ASN A 1 271 ? 5.370 -6.970 17.544 1.00 85.44 271 ASN A N 1
ATOM 2021 C CA . ASN A 1 271 ? 5.792 -5.672 18.063 1.00 85.44 271 ASN A CA 1
ATOM 2022 C C . ASN A 1 271 ? 4.887 -4.506 17.616 1.00 85.44 271 ASN A C 1
ATOM 2024 O O . ASN A 1 271 ? 4.921 -3.445 18.234 1.00 85.44 271 ASN A O 1
ATOM 2028 N N . ASN A 1 272 ? 4.058 -4.688 16.578 1.00 83.69 272 ASN A N 1
ATOM 2029 C CA . ASN A 1 272 ? 3.320 -3.600 15.914 1.00 83.69 272 ASN A CA 1
ATOM 2030 C C . ASN A 1 272 ? 1.790 -3.796 15.866 1.00 83.69 272 ASN A C 1
ATOM 2032 O O . ASN A 1 272 ? 1.112 -3.218 15.018 1.00 83.69 272 ASN A O 1
ATOM 2036 N N . LYS A 1 273 ? 1.206 -4.567 16.798 1.00 76.56 273 LYS A N 1
ATOM 2037 C CA . LYS A 1 273 ? -0.235 -4.934 16.812 1.00 76.56 273 LYS A CA 1
ATOM 2038 C C . LYS A 1 273 ? -1.222 -3.758 16.809 1.00 76.56 273 LYS A C 1
ATOM 2040 O O . LYS A 1 273 ? -2.387 -3.953 16.472 1.00 76.56 273 LYS A O 1
ATOM 2045 N N . SER A 1 274 ? -0.796 -2.570 17.233 1.00 77.69 274 SER A N 1
ATOM 2046 C CA . SER A 1 274 ? -1.631 -1.365 17.303 1.00 77.69 274 SER A CA 1
ATOM 2047 C C . SER A 1 274 ? -1.633 -0.533 16.020 1.00 77.69 274 SER A C 1
ATOM 2049 O O . SER A 1 274 ? -2.443 0.386 15.909 1.00 77.69 274 SER A O 1
ATOM 2051 N N . ARG A 1 275 ? -0.738 -0.819 15.068 1.00 83.19 275 ARG A N 1
ATOM 2052 C CA . ARG A 1 275 ? -0.528 0.010 13.878 1.00 83.19 275 ARG A CA 1
ATOM 2053 C C . ARG A 1 275 ? -1.405 -0.444 12.720 1.00 83.19 275 ARG A C 1
ATOM 2055 O O . ARG A 1 275 ? -1.565 -1.642 12.503 1.00 83.19 275 ARG A O 1
ATOM 2062 N N . ILE A 1 276 ? -1.926 0.513 11.952 1.00 86.50 276 ILE A N 1
ATOM 2063 C CA . ILE A 1 276 ? -2.731 0.240 10.758 1.00 86.50 276 ILE A CA 1
ATOM 2064 C C . ILE A 1 276 ? -1.859 0.463 9.522 1.00 86.50 276 ILE A C 1
ATOM 2066 O O . ILE A 1 276 ? -1.811 1.556 8.956 1.00 86.50 276 ILE A O 1
ATOM 2070 N N . ILE A 1 277 ? -1.142 -0.589 9.127 1.00 91.06 277 ILE A N 1
ATOM 2071 C CA . ILE A 1 277 ? -0.287 -0.602 7.933 1.00 91.06 277 ILE A CA 1
ATOM 2072 C C . ILE A 1 277 ? -0.748 -1.732 7.025 1.00 91.06 277 ILE A C 1
ATOM 2074 O O . ILE A 1 277 ? -0.667 -2.899 7.403 1.00 91.06 277 ILE A O 1
ATOM 2078 N N . GLY A 1 278 ? -1.238 -1.395 5.837 1.00 91.94 278 GLY A N 1
ATOM 2079 C CA . GLY A 1 278 ? -1.567 -2.368 4.804 1.00 91.94 278 GLY A CA 1
ATOM 2080 C C . GLY A 1 278 ? -0.304 -3.043 4.290 1.00 91.94 278 GLY A C 1
ATOM 2081 O O . GLY A 1 278 ? 0.637 -2.346 3.929 1.00 91.94 278 GLY A O 1
ATOM 2082 N N . LEU A 1 279 ? -0.285 -4.373 4.251 1.00 93.62 279 LEU A N 1
ATOM 2083 C CA . LEU A 1 279 ? 0.852 -5.148 3.754 1.00 93.62 279 LEU A CA 1
ATOM 2084 C C . LEU A 1 279 ? 0.399 -6.139 2.685 1.00 93.62 279 LEU A C 1
ATOM 2086 O O . LEU A 1 279 ? -0.646 -6.781 2.821 1.00 93.62 279 LEU A O 1
ATOM 2090 N N . PHE A 1 280 ? 1.210 -6.291 1.643 1.00 94.50 280 PHE A N 1
ATOM 2091 C CA . PHE A 1 280 ? 1.070 -7.358 0.660 1.00 94.50 280 PHE A CA 1
ATOM 2092 C C . PHE A 1 280 ? 2.448 -7.809 0.153 1.00 94.50 280 PHE A C 1
ATOM 2094 O O . PHE A 1 280 ? 3.244 -6.935 -0.166 1.00 94.50 280 PHE A O 1
ATOM 2101 N N . PRO A 1 281 ? 2.714 -9.120 0.010 1.00 90.00 281 PRO A N 1
ATOM 2102 C CA . PRO A 1 281 ? 1.917 -10.233 0.512 1.00 90.00 281 PRO A CA 1
ATOM 2103 C C . PRO A 1 281 ? 1.985 -10.306 2.041 1.00 90.00 281 PRO A C 1
ATOM 2105 O O . PRO A 1 281 ? 2.920 -9.828 2.676 1.00 90.00 281 PRO A O 1
ATOM 2108 N N . ILE A 1 282 ? 0.980 -10.927 2.653 1.00 77.50 282 ILE A N 1
ATOM 2109 C CA . ILE A 1 282 ? 1.018 -11.236 4.083 1.00 77.50 282 ILE A CA 1
ATOM 2110 C C . ILE A 1 282 ? 1.620 -12.628 4.213 1.00 77.50 282 ILE A C 1
ATOM 2112 O O . ILE A 1 282 ? 0.924 -13.628 4.045 1.00 77.50 282 ILE A O 1
ATOM 2116 N N . VAL A 1 283 ? 2.923 -12.686 4.468 1.00 68.62 283 VAL A N 1
ATOM 2117 C CA . VAL A 1 283 ? 3.646 -13.949 4.592 1.00 68.62 283 VAL A CA 1
ATOM 2118 C C . VAL A 1 283 ? 3.458 -14.490 6.011 1.00 68.62 283 VAL A C 1
ATOM 2120 O O . VAL A 1 283 ? 4.099 -14.039 6.956 1.00 68.62 283 VAL A O 1
ATOM 2123 N N . THR A 1 284 ? 2.526 -15.427 6.184 1.00 54.66 284 THR A N 1
ATOM 2124 C CA . THR A 1 284 ? 2.319 -16.152 7.447 1.00 54.66 284 THR A CA 1
ATOM 2125 C C . THR A 1 284 ? 3.126 -17.449 7.438 1.00 54.66 284 THR A C 1
ATOM 2127 O O . THR A 1 284 ? 2.565 -18.503 7.137 1.00 54.66 284 THR A O 1
ATOM 2130 N N . TYR A 1 285 ? 4.422 -17.373 7.733 1.00 52.75 285 TYR A N 1
ATOM 2131 C CA . TYR A 1 285 ? 5.202 -18.545 8.145 1.00 52.75 285 TYR A CA 1
ATOM 2132 C C . TYR A 1 285 ? 5.443 -18.501 9.658 1.00 52.75 285 TYR A C 1
ATOM 2134 O O . TYR A 1 285 ? 5.709 -17.395 10.199 1.00 52.75 285 TYR A O 1
#

pLDDT: mean 79.99, std 15.6, range [32.94, 97.0]

Secondary structure (DSSP, 8-state):
--EE-TTT--EE-TT-SB-TTT-PBPPPP------------------------HHHHHHHHHHHHHHHHHHHHHHHHHHHT--SS-HHHHHHHHHHHHHHHHHHHHHHHHHHHHHHHHHHHHHHHHHHHHHHHHHHHHHHHHHHHHHTTEEEPTT-EEEEEEEEETTEEEEPPP-GGGEEESSS--S-S-EEEEHHHHTTS---HHHHHHHHHHHH-TT-SEEEEEEEEETTEEEEEEEESS--SPPPBTTTBPEE-TTS-EESHHHHHHH-TT---EEES----

Foldseek 3Di:
DFAADPPPRHTDDPPQQADPPPRHGRDDPDDDDDPPPDDPPPPPPPPVPPPPPCVVVVVVLVCCLVVLVVQLVCLVVVVVPDDDDPVPVSVVSNVCSVVSNVVNVVVCVPVVVVVVVVVLVVLQVVQQVLFVVLQVLQLVLQVVCVVVAKHFDALAKWKKKWWAAQQKIKIDFTDQVRMDGPDDEGGGDIDIDHLVVLVPDDHYSNSSSRNSSCVSCVVQNTKIKMFMDHRSGTAKIKIDRVDRDHADELQRAADADSRRHGDPLVVSCVVQVPDRIHMPPNDDD